Protein AF-A0A1Z5L9G9-F1 (afdb_monomer)

pLDDT: mean 78.82, std 17.93, range [32.31, 98.44]

Mean predicted aligned error: 18.5 Å

Secondary structure (DSSP, 8-state):
-PPP-HHHHHHHHHHHHHHHHHHH--------SS-HHHHHHHHHHHHHHTT-----HHHHHHHHHHHHHHHHHHHHHHHHHHHHHH--GGG-TT------HHHHHHHHHHHHHHHHHHHHHHHHHHHHHHHH---SS--HHHHHHHHHHHHHHHHHHHHHHHHHHHHHHHHHH-S-------------------

Organism: Ornithodoros moubata (NCBI:txid6938)

Structure (mmCIF, N/CA/C/O backbone):
data_AF-A0A1Z5L9G9-F1
#
_entry.id   AF-A0A1Z5L9G9-F1
#
loop_
_atom_site.group_PDB
_atom_site.id
_atom_site.type_symbol
_atom_site.label_atom_id
_atom_site.label_alt_id
_atom_site.label_comp_id
_atom_site.label_asym_id
_atom_site.label_entity_id
_atom_site.label_seq_id
_atom_site.pdbx_PDB_ins_code
_atom_site.Cartn_x
_atom_site.Cartn_y
_atom_site.Cartn_z
_atom_site.occupancy
_atom_site.B_iso_or_equiv
_atom_site.auth_seq_id
_atom_site.auth_comp_id
_atom_site.auth_asym_id
_atom_site.auth_atom_id
_atom_site.pdbx_PDB_model_num
ATOM 1 N N . MET A 1 1 ? -2.431 -48.156 54.921 1.00 48.16 1 MET A N 1
ATOM 2 C CA . MET A 1 1 ? -2.932 -47.472 53.712 1.00 48.16 1 MET A CA 1
ATOM 3 C C . MET A 1 1 ? -3.701 -46.248 54.175 1.00 48.16 1 MET A C 1
ATOM 5 O O . MET A 1 1 ? -4.675 -46.418 54.894 1.00 48.16 1 MET A O 1
ATOM 9 N N . GLY A 1 2 ? -3.176 -45.047 53.920 1.00 55.25 2 GLY A N 1
ATOM 10 C CA . GLY A 1 2 ? -3.763 -43.792 54.402 1.00 55.25 2 GLY A CA 1
ATOM 11 C C . GLY A 1 2 ? -5.057 -43.484 53.657 1.00 55.25 2 GLY A C 1
ATOM 12 O O . GLY A 1 2 ? -5.068 -43.501 52.429 1.00 55.25 2 GLY A O 1
ATOM 13 N N . GLY A 1 3 ? -6.145 -43.277 54.398 1.00 59.47 3 GLY A N 1
ATOM 14 C CA . GLY A 1 3 ? -7.448 -42.945 53.831 1.00 59.47 3 GLY A CA 1
ATOM 15 C C . GLY A 1 3 ? -7.422 -41.562 53.189 1.00 59.47 3 GLY A C 1
ATOM 16 O O . GLY A 1 3 ? -6.955 -40.601 53.797 1.00 59.47 3 GLY A O 1
ATOM 17 N N . VAL A 1 4 ? -7.915 -41.473 51.957 1.00 63.50 4 VAL A N 1
ATOM 18 C CA . VAL A 1 4 ? -8.094 -40.207 51.247 1.00 63.50 4 VAL A CA 1
ATOM 19 C C . VAL A 1 4 ? -9.366 -39.549 51.781 1.00 63.50 4 VAL A C 1
ATOM 21 O O . VAL A 1 4 ? -10.444 -40.144 51.736 1.00 63.50 4 VAL A O 1
ATOM 24 N N . ASN A 1 5 ? -9.245 -38.343 52.338 1.00 76.00 5 ASN A N 1
ATOM 25 C CA . ASN A 1 5 ? -10.393 -37.587 52.825 1.00 76.00 5 ASN A CA 1
ATOM 26 C C . ASN A 1 5 ? -11.084 -36.893 51.644 1.00 76.00 5 ASN A C 1
ATOM 28 O O . ASN A 1 5 ? -10.698 -35.800 51.231 1.00 76.00 5 ASN A O 1
ATOM 32 N N . LEU A 1 6 ? -12.123 -37.543 51.119 1.00 72.56 6 LEU A N 1
ATOM 33 C CA . LEU A 1 6 ? -12.910 -37.079 49.971 1.00 72.56 6 LEU A CA 1
ATOM 34 C C . LEU A 1 6 ? -13.484 -35.666 50.165 1.00 72.56 6 LEU A C 1
ATOM 36 O O . LEU A 1 6 ? -13.650 -34.929 49.195 1.00 72.56 6 LEU A O 1
ATOM 40 N N . VAL A 1 7 ? -13.761 -35.261 51.409 1.00 76.19 7 VAL A N 1
ATOM 41 C CA . VAL A 1 7 ? -14.260 -33.913 51.714 1.00 76.19 7 VAL A CA 1
ATOM 42 C C . VAL A 1 7 ? -13.166 -32.877 51.476 1.00 76.19 7 VAL A C 1
ATOM 44 O O . VAL A 1 7 ? -13.411 -31.874 50.811 1.00 76.19 7 VAL A O 1
ATOM 47 N N . GLU A 1 8 ? -11.950 -33.145 51.942 1.00 76.44 8 GLU A N 1
ATOM 48 C CA . GLU A 1 8 ? -10.808 -32.245 51.770 1.00 76.44 8 GLU A CA 1
ATOM 49 C C . GLU A 1 8 ? -10.382 -32.144 50.297 1.00 76.44 8 GLU A C 1
ATOM 51 O O . GLU A 1 8 ? -10.086 -31.059 49.798 1.00 76.44 8 GLU A O 1
ATOM 56 N N . GLU A 1 9 ? -10.425 -33.259 49.568 1.00 71.00 9 GLU A N 1
ATOM 57 C CA . GLU A 1 9 ? -10.127 -33.293 48.136 1.00 71.00 9 GLU A CA 1
ATOM 58 C C . GLU A 1 9 ? -11.193 -32.550 47.315 1.00 71.00 9 GLU A C 1
ATOM 60 O O . GLU A 1 9 ? -10.853 -31.732 46.459 1.00 71.00 9 GLU A O 1
ATOM 65 N N . SER A 1 10 ? -12.480 -32.727 47.640 1.00 73.44 10 SER A N 1
ATOM 66 C CA . SER A 1 10 ? -13.572 -31.982 46.996 1.00 73.44 10 SER A CA 1
ATOM 67 C C . SER A 1 10 ? -13.484 -30.471 47.249 1.00 73.44 10 SER A C 1
ATOM 69 O O . SER A 1 10 ? -13.695 -29.679 46.330 1.00 73.44 10 SER A O 1
ATOM 71 N N . GLN A 1 11 ? -13.101 -30.058 48.463 1.00 71.00 11 GLN A N 1
ATOM 72 C CA . GLN A 1 11 ? -12.903 -28.650 48.807 1.00 71.00 11 GLN A CA 1
ATOM 73 C C . GLN A 1 11 ? -11.707 -28.050 48.069 1.00 71.00 11 GLN A C 1
ATOM 75 O O . GLN A 1 11 ? -11.807 -26.925 47.585 1.00 71.00 11 GLN A O 1
ATOM 80 N N . ARG A 1 12 ? -10.604 -28.795 47.918 1.00 70.75 12 ARG A N 1
ATOM 81 C CA . ARG A 1 12 ? -9.451 -28.350 47.121 1.00 70.75 12 ARG A CA 1
ATOM 82 C C . ARG A 1 12 ? -9.792 -28.224 45.639 1.00 70.75 12 ARG A C 1
ATOM 84 O O . ARG A 1 12 ? -9.420 -27.227 45.036 1.00 70.75 12 ARG A O 1
ATOM 91 N N . ILE A 1 13 ? -10.546 -29.164 45.066 1.00 70.50 13 ILE A N 1
ATOM 92 C CA . ILE A 1 13 ? -10.995 -29.078 43.666 1.00 70.50 13 ILE A CA 1
ATOM 93 C C . ILE A 1 13 ? -11.890 -27.847 43.457 1.00 70.50 13 ILE A C 1
ATOM 95 O O . ILE A 1 13 ? -11.709 -27.114 42.487 1.00 70.50 13 ILE A O 1
ATOM 99 N N . LEU A 1 14 ? -12.826 -27.582 44.373 1.00 70.38 14 LEU A N 1
ATOM 100 C CA . LEU A 1 14 ? -13.696 -26.404 44.302 1.00 70.38 14 LEU A CA 1
ATOM 101 C C . LEU A 1 14 ? -12.919 -25.094 44.497 1.00 70.38 14 LEU A C 1
ATOM 103 O O . LEU A 1 14 ? -13.165 -24.138 43.765 1.00 70.38 14 LEU A O 1
ATOM 107 N N . ALA A 1 15 ? -11.965 -25.053 45.429 1.00 67.56 15 ALA A N 1
ATOM 108 C CA . ALA A 1 15 ? -11.124 -23.884 45.676 1.00 67.56 15 ALA A CA 1
ATOM 109 C C . ALA A 1 15 ? -10.184 -23.589 44.497 1.00 67.56 15 ALA A C 1
ATOM 111 O O . ALA A 1 15 ? -10.115 -22.449 44.049 1.00 67.56 15 ALA A O 1
ATOM 112 N N . SER A 1 16 ? -9.531 -24.610 43.933 1.00 65.06 16 SER A N 1
ATOM 113 C CA . SER A 1 16 ? -8.675 -24.460 42.751 1.00 65.06 16 SER A CA 1
ATOM 114 C C . SER A 1 16 ? -9.476 -24.083 41.506 1.00 65.06 16 SER A C 1
ATOM 116 O O . SER A 1 16 ? -9.042 -23.222 40.748 1.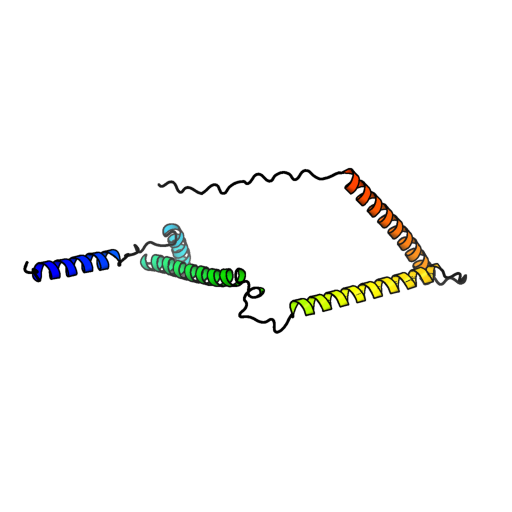00 65.06 16 SER A O 1
ATOM 118 N N . ASN A 1 17 ? -10.673 -24.644 41.307 1.00 60.69 17 ASN A N 1
ATOM 119 C CA . ASN A 1 17 ? -11.550 -24.215 40.216 1.00 60.69 17 ASN A CA 1
ATOM 120 C C . ASN A 1 17 ? -12.054 -22.779 40.420 1.00 60.69 17 ASN A C 1
ATOM 122 O O . ASN A 1 17 ? -12.170 -22.045 39.445 1.00 60.69 17 ASN A O 1
ATOM 126 N N . ALA A 1 18 ? -12.306 -22.341 41.656 1.00 61.16 18 ALA A N 1
ATOM 127 C CA . ALA A 1 18 ? -12.672 -20.957 41.953 1.00 61.16 18 ALA A CA 1
ATOM 128 C C . ALA A 1 18 ? -11.501 -19.976 41.749 1.00 61.16 18 ALA A C 1
ATOM 130 O O . ALA A 1 18 ? -11.719 -18.885 41.231 1.00 61.16 18 ALA A O 1
ATOM 131 N N . GLU A 1 19 ? -10.264 -20.360 42.079 1.00 60.44 19 GLU A N 1
ATOM 132 C CA . GLU A 1 19 ? -9.055 -19.574 41.777 1.00 60.44 19 GLU A CA 1
ATOM 133 C C . GLU A 1 19 ? -8.796 -19.477 40.269 1.00 60.44 19 GLU A C 1
ATOM 135 O O . GLU A 1 19 ? -8.513 -18.395 39.750 1.00 60.44 19 GLU A O 1
ATOM 140 N N . ILE A 1 20 ? -8.938 -20.586 39.539 1.00 57.47 20 ILE A N 1
ATOM 141 C CA . ILE A 1 20 ? -8.736 -20.632 38.085 1.00 57.47 20 ILE A CA 1
ATOM 142 C C . ILE A 1 20 ? -9.837 -19.841 37.366 1.00 57.47 20 ILE A C 1
ATOM 144 O O . ILE A 1 20 ? -9.548 -19.051 36.471 1.00 57.47 20 ILE A O 1
ATOM 148 N N . VAL A 1 21 ? -11.099 -19.972 37.780 1.00 57.00 21 VAL A N 1
ATOM 149 C CA . VAL A 1 21 ? -12.210 -19.200 37.199 1.00 57.00 21 VAL A CA 1
ATOM 150 C C . VAL A 1 21 ? -12.133 -17.722 37.610 1.00 57.00 21 VAL A C 1
ATOM 152 O O . VAL A 1 21 ? -12.375 -16.849 36.780 1.00 57.00 21 VAL A O 1
ATOM 155 N N . GLY A 1 22 ? -11.718 -17.414 38.842 1.00 56.00 22 GLY A N 1
ATOM 156 C CA . GLY A 1 22 ? -11.559 -16.044 39.343 1.00 56.00 22 GLY A CA 1
ATOM 157 C C . GLY A 1 22 ? -10.398 -15.269 38.709 1.00 56.00 22 GLY A C 1
ATOM 158 O O . GLY A 1 22 ? -10.475 -14.050 38.589 1.00 56.00 22 GLY A O 1
ATOM 159 N N . THR A 1 23 ? -9.348 -15.958 38.252 1.00 55.50 23 THR A N 1
ATOM 160 C CA . THR A 1 23 ? -8.200 -15.350 37.549 1.00 55.50 23 THR A CA 1
ATOM 161 C C . THR A 1 23 ? -8.384 -15.292 36.028 1.00 55.50 23 THR A C 1
ATOM 163 O O . THR A 1 23 ? -7.836 -14.395 35.380 1.00 55.50 23 THR A O 1
ATOM 166 N N . GLN A 1 24 ? -9.190 -16.195 35.451 1.00 45.59 24 GLN A N 1
ATOM 167 C CA . GLN A 1 24 ? -9.505 -16.226 34.016 1.00 45.59 24 GLN A CA 1
ATOM 168 C C . GLN A 1 24 ? -10.661 -15.293 33.626 1.00 45.59 24 GLN A C 1
ATOM 170 O O . GLN A 1 24 ? -10.822 -14.978 32.447 1.00 45.59 24 GLN A O 1
ATOM 175 N N . ILE A 1 25 ? -11.421 -14.761 34.585 1.00 51.47 25 ILE A N 1
ATOM 176 C CA . ILE A 1 25 ? -12.137 -13.506 34.364 1.00 51.47 25 ILE A CA 1
ATOM 177 C C . ILE A 1 25 ? -11.097 -12.399 34.545 1.00 51.47 25 ILE A C 1
ATOM 179 O O . ILE A 1 25 ? -11.059 -11.695 35.553 1.00 51.47 25 ILE A O 1
ATOM 183 N N . ARG A 1 26 ? -10.245 -12.205 33.527 1.00 48.41 26 ARG A N 1
ATOM 184 C CA . ARG A 1 26 ? -9.741 -10.859 33.247 1.00 48.41 26 ARG A CA 1
ATOM 185 C C . ARG A 1 26 ? -10.978 -10.025 32.940 1.00 48.41 26 ARG A C 1
ATOM 187 O O . ARG A 1 26 ? -11.364 -9.870 31.786 1.00 48.41 26 ARG A O 1
ATOM 194 N N . SER A 1 27 ? -11.621 -9.536 33.995 1.00 53.66 27 SER A N 1
ATOM 195 C CA . SER A 1 27 ? -12.511 -8.395 33.942 1.00 53.66 27 SER A CA 1
ATOM 196 C C . SER A 1 27 ? -11.610 -7.255 33.500 1.00 53.66 27 SER A C 1
ATOM 198 O O . SER A 1 27 ? -10.951 -6.602 34.310 1.00 53.66 27 SER A O 1
ATOM 200 N N . CYS A 1 28 ? -11.414 -7.137 32.186 1.00 56.25 28 CYS A N 1
ATOM 201 C CA . CYS A 1 28 ? -10.859 -5.942 31.595 1.00 56.25 28 CYS A CA 1
ATOM 202 C C . CYS A 1 28 ? -11.700 -4.821 32.187 1.00 56.25 28 CYS A C 1
ATOM 204 O O . CYS A 1 28 ? -12.916 -4.823 32.004 1.00 56.25 28 CYS A O 1
ATOM 206 N N . LYS A 1 29 ? -11.081 -3.943 32.980 1.00 59.81 29 LYS A N 1
ATOM 207 C CA . LYS A 1 29 ? -11.789 -2.762 33.452 1.00 59.81 29 LYS A CA 1
ATOM 208 C C . LYS A 1 29 ? -12.365 -2.088 32.214 1.00 59.81 29 LYS A C 1
ATOM 210 O O . LYS A 1 29 ? -11.644 -1.942 31.223 1.00 59.81 29 LYS A O 1
ATOM 215 N N . ASP A 1 30 ? -13.652 -1.772 32.265 1.00 70.81 30 ASP A N 1
ATOM 216 C CA . ASP A 1 30 ? -14.343 -1.085 31.183 1.00 70.81 30 ASP A CA 1
ATOM 217 C C . ASP A 1 30 ? -13.853 0.365 31.164 1.00 70.81 30 ASP A C 1
ATOM 219 O O . ASP A 1 30 ? -14.431 1.271 31.762 1.00 70.81 30 ASP A O 1
ATOM 223 N N . GLU A 1 31 ? -12.651 0.542 30.625 1.00 83.75 31 GLU A N 1
ATOM 224 C CA . GLU A 1 31 ? -11.982 1.824 30.526 1.00 83.75 31 GLU A CA 1
ATOM 225 C C . GLU A 1 31 ? -12.151 2.352 29.111 1.00 83.75 31 GLU A C 1
ATOM 227 O O . GLU A 1 31 ? -11.883 1.671 28.116 1.00 83.75 31 GLU A O 1
ATOM 232 N N . ASN A 1 32 ? -12.570 3.610 29.026 1.00 88.38 32 ASN A N 1
ATOM 233 C CA . ASN A 1 32 ? -12.715 4.292 27.756 1.00 88.38 32 ASN A CA 1
ATOM 234 C C . ASN A 1 32 ? -11.363 4.336 27.028 1.00 88.38 32 ASN A C 1
ATOM 236 O O . ASN A 1 32 ? -10.399 4.926 27.508 1.00 88.38 32 ASN A O 1
ATOM 240 N N . PHE A 1 33 ? -11.327 3.772 25.822 1.00 92.06 33 PHE A N 1
ATOM 241 C CA . PHE A 1 33 ? -10.163 3.802 24.938 1.00 92.06 33 PHE A CA 1
ATOM 242 C C . PHE A 1 33 ? -9.761 5.224 24.492 1.00 92.06 33 PHE A C 1
ATOM 244 O O . PHE A 1 33 ? -8.581 5.562 24.421 1.00 92.06 33 PHE A O 1
ATOM 251 N N . LEU A 1 34 ? -10.742 6.063 24.161 1.00 94.00 34 LEU A N 1
ATOM 252 C CA . LEU A 1 34 ? -10.568 7.460 23.776 1.00 94.00 34 LEU A CA 1
ATOM 253 C C . LEU A 1 34 ? -10.566 8.391 24.993 1.00 94.00 34 LEU A C 1
ATOM 255 O O . LEU A 1 34 ? -11.211 8.132 26.006 1.00 94.00 34 LEU A O 1
ATOM 259 N N . PHE A 1 35 ? -9.933 9.556 24.841 1.00 94.00 35 PHE A N 1
ATOM 260 C CA . PHE A 1 35 ? -9.985 10.624 25.838 1.00 94.00 35 PHE A CA 1
ATOM 261 C C . PHE A 1 35 ? -11.421 11.150 26.019 1.00 94.00 35 PHE A C 1
ATOM 263 O O . PHE A 1 35 ? -11.919 11.921 25.193 1.00 94.00 35 PHE A O 1
ATOM 270 N N . THR A 1 36 ? -12.064 10.775 27.128 1.00 91.69 36 THR A N 1
ATOM 271 C CA . THR A 1 36 ? -13.483 11.058 27.406 1.00 91.69 36 THR A CA 1
ATOM 272 C C . THR A 1 36 ? -13.814 12.550 27.370 1.00 91.69 36 THR A C 1
ATOM 274 O O . THR A 1 36 ? -14.739 12.955 26.677 1.00 91.69 36 THR A O 1
ATOM 277 N N . ASN A 1 37 ? -13.032 13.397 28.047 1.00 92.69 37 ASN A N 1
ATOM 278 C CA . ASN A 1 37 ? -13.307 14.837 28.161 1.00 92.69 37 ASN A CA 1
ATOM 279 C C . ASN A 1 37 ? -13.369 15.588 26.812 1.00 92.69 37 ASN A C 1
ATOM 281 O O . ASN A 1 37 ? -14.368 16.261 26.543 1.00 92.69 37 ASN A O 1
ATOM 285 N N . PRO A 1 38 ? -12.340 15.530 25.941 1.00 94.94 38 PRO A N 1
ATOM 286 C CA . PRO A 1 38 ? -12.402 16.203 24.645 1.00 94.94 38 PRO A CA 1
ATOM 287 C C . PRO A 1 38 ? -13.441 15.574 23.709 1.00 94.94 38 PRO A C 1
ATOM 289 O O . PRO A 1 38 ? -14.069 16.304 22.941 1.00 94.94 38 PRO A O 1
ATOM 292 N N . LEU A 1 39 ? -13.650 14.255 23.788 1.00 94.31 39 LEU A N 1
ATOM 293 C CA . LEU A 1 39 ? -14.678 13.562 23.015 1.00 94.31 39 LEU A CA 1
ATOM 294 C C . LEU A 1 39 ? -16.074 14.059 23.407 1.00 94.31 39 LEU A C 1
ATOM 296 O O . LEU A 1 39 ? -16.813 14.523 22.543 1.00 94.31 39 LEU A O 1
ATOM 300 N N . GLN A 1 40 ? -16.389 14.064 24.703 1.00 94.50 40 GLN A N 1
ATOM 301 C CA . GLN A 1 40 ? -17.649 14.560 25.249 1.00 94.50 40 GLN A CA 1
ATOM 302 C C . GLN A 1 40 ? -17.925 15.995 24.802 1.00 94.50 40 GLN A C 1
ATOM 304 O O . GLN A 1 40 ? -18.956 16.248 24.190 1.00 94.50 40 GLN A O 1
ATOM 309 N N . ARG A 1 41 ? -16.980 16.924 25.017 1.00 94.38 41 ARG A N 1
ATOM 310 C CA . ARG A 1 41 ? -17.133 18.336 24.610 1.00 94.38 41 ARG A CA 1
ATOM 311 C C . ARG A 1 41 ? -17.476 18.472 23.128 1.00 94.38 41 ARG A C 1
ATOM 313 O O . ARG A 1 41 ? -18.298 19.306 22.750 1.00 94.38 41 ARG A O 1
ATOM 320 N N . ARG A 1 42 ? -16.846 17.654 22.284 1.00 94.81 42 ARG A N 1
ATOM 321 C CA . ARG A 1 42 ? -17.055 17.683 20.838 1.00 94.81 42 ARG A CA 1
ATOM 322 C C . ARG A 1 42 ? -18.409 17.098 20.446 1.00 94.81 42 ARG A C 1
ATOM 324 O O . ARG A 1 42 ? -19.079 17.694 19.609 1.00 94.81 42 ARG A O 1
ATOM 331 N N . ILE A 1 43 ? -18.834 15.998 21.069 1.00 94.81 43 ILE A N 1
ATOM 332 C CA . ILE A 1 43 ? -20.162 15.412 20.839 1.00 94.81 43 ILE A CA 1
ATOM 333 C C . ILE A 1 43 ? -21.248 16.380 21.326 1.00 94.81 43 ILE A C 1
ATOM 335 O O . ILE A 1 43 ? -22.152 16.677 20.555 1.00 94.81 43 ILE A O 1
ATOM 339 N N . THR A 1 44 ? -21.127 16.960 22.525 1.00 94.50 44 THR A N 1
ATOM 340 C CA . THR A 1 44 ? -22.079 17.955 23.056 1.00 94.50 44 THR A CA 1
ATOM 341 C C . THR A 1 44 ? -22.183 19.184 22.158 1.00 94.50 44 THR A C 1
ATOM 343 O O . THR A 1 44 ? -23.283 19.624 21.842 1.00 94.50 44 THR A O 1
ATOM 346 N N . SER A 1 45 ? -21.056 19.708 21.665 1.00 94.50 45 SER A N 1
ATOM 347 C CA . SER A 1 45 ? -21.060 20.839 20.726 1.00 94.50 45 SER A CA 1
ATOM 348 C C . SER A 1 45 ? -21.794 20.529 19.417 1.00 94.50 45 SER A C 1
ATOM 350 O O . SER A 1 45 ? -22.402 21.422 18.829 1.00 94.50 45 SER A O 1
ATOM 352 N N . ILE A 1 46 ? -21.737 19.282 18.944 1.00 95.19 46 ILE A N 1
ATOM 353 C CA . ILE A 1 46 ? -22.465 18.847 17.749 1.00 95.19 46 ILE A CA 1
ATOM 354 C C . ILE A 1 46 ? -23.945 18.641 18.084 1.00 95.19 46 ILE A C 1
ATOM 356 O O . ILE A 1 46 ? -24.792 19.165 17.371 1.00 95.19 46 ILE A O 1
ATOM 360 N N . ALA A 1 47 ? -24.252 17.938 19.172 1.00 94.62 47 ALA A N 1
ATOM 361 C CA . ALA A 1 47 ? -25.604 17.631 19.634 1.00 94.62 47 ALA A CA 1
ATOM 362 C C . ALA A 1 47 ? -26.443 18.897 19.881 1.00 94.62 47 ALA A C 1
ATOM 364 O O . ALA A 1 47 ? -27.580 18.975 19.418 1.00 94.62 47 ALA A O 1
ATOM 365 N N . ALA A 1 48 ? -25.840 19.935 20.469 1.00 94.94 48 ALA A N 1
ATOM 366 C CA . ALA A 1 48 ? -26.485 21.227 20.687 1.00 94.94 48 ALA A CA 1
ATOM 367 C C . ALA A 1 48 ? -26.964 21.887 19.380 1.00 94.94 48 ALA A C 1
ATOM 369 O O . ALA A 1 48 ? -28.013 22.525 19.359 1.00 94.94 48 ALA A O 1
A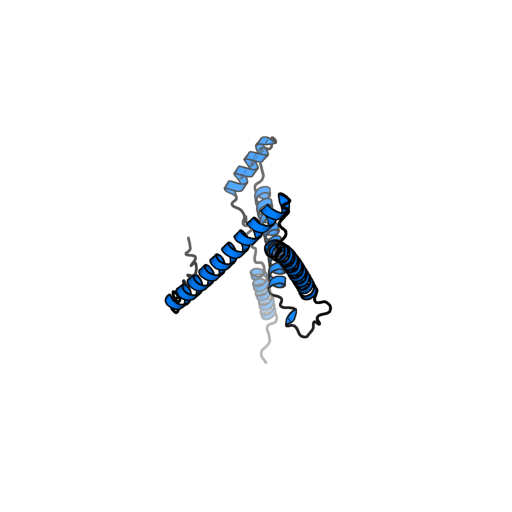TOM 370 N N . LYS A 1 49 ? -26.253 21.692 18.256 1.00 95.88 49 LYS A N 1
ATOM 371 C CA . LYS A 1 49 ? -26.683 22.207 16.937 1.00 95.88 49 LYS A CA 1
ATOM 372 C C . LYS A 1 49 ? -27.954 21.535 16.420 1.00 95.88 49 LYS A C 1
ATOM 374 O O . LYS A 1 49 ? -28.620 22.097 15.559 1.00 95.88 49 LYS A O 1
ATOM 379 N N . TYR A 1 50 ? -28.268 20.348 16.930 1.00 95.25 50 TYR A N 1
ATOM 380 C CA . TYR A 1 50 ? -29.455 19.572 16.584 1.00 95.25 50 TYR A CA 1
ATOM 381 C C . TYR A 1 50 ? -30.523 19.607 17.690 1.00 95.25 50 TYR A C 1
ATOM 383 O O . TYR A 1 50 ? -31.474 18.835 17.631 1.00 95.25 50 TYR A O 1
ATOM 391 N N . GLY A 1 51 ? -30.382 20.488 18.690 1.00 94.06 51 GLY A N 1
ATOM 392 C CA . GLY A 1 51 ? -31.345 20.626 19.787 1.00 94.06 51 GLY A CA 1
ATOM 393 C C . GLY A 1 51 ? -31.293 19.502 20.827 1.00 94.06 51 GLY A C 1
ATOM 394 O O . GLY A 1 51 ? -32.271 19.291 21.534 1.00 94.06 51 GLY A O 1
ATOM 395 N N . ILE A 1 52 ? -30.181 18.764 20.915 1.00 93.69 52 ILE A N 1
ATOM 396 C CA . ILE A 1 52 ? -29.968 17.728 21.935 1.00 93.69 52 ILE A CA 1
ATOM 397 C C . ILE A 1 52 ? -29.097 18.321 23.047 1.00 93.69 52 ILE A C 1
ATOM 399 O O . ILE A 1 52 ? -27.924 18.629 22.822 1.00 93.69 52 ILE A O 1
ATOM 403 N N . GLU A 1 53 ? -29.675 18.485 24.237 1.00 85.38 53 GLU A N 1
ATOM 404 C CA . GLU A 1 53 ? -29.039 19.183 25.365 1.00 85.38 53 GLU A CA 1
ATOM 405 C C . GLU A 1 53 ? -28.147 18.267 26.218 1.00 85.38 53 GLU A C 1
ATOM 407 O O . GLU A 1 53 ? -27.057 18.673 26.623 1.00 85.38 53 GLU A O 1
ATOM 412 N N . GLU A 1 54 ? -28.549 17.010 26.428 1.00 89.06 54 GLU A N 1
ATOM 413 C CA . GLU A 1 54 ? -27.824 16.054 27.271 1.00 89.06 54 GLU A CA 1
ATOM 414 C C . GLU A 1 54 ? -27.470 14.771 26.514 1.00 89.06 54 GLU A C 1
ATOM 416 O O . GLU A 1 54 ? -28.279 14.200 25.783 1.00 89.06 54 GLU A O 1
ATOM 421 N N . ILE A 1 55 ? -26.233 14.305 26.704 1.00 91.56 55 ILE A N 1
ATOM 422 C CA . ILE A 1 55 ? -25.736 13.043 26.150 1.00 91.56 55 ILE A CA 1
ATOM 423 C C . ILE A 1 55 ? -25.351 12.141 27.324 1.00 91.56 55 ILE A C 1
ATOM 425 O O . ILE A 1 55 ? -24.535 12.561 28.152 1.00 91.56 55 ILE A O 1
ATOM 429 N N . PRO A 1 56 ? -25.879 10.908 27.398 1.00 92.50 56 PRO A N 1
ATOM 430 C CA . PRO A 1 56 ? -25.533 9.981 28.466 1.00 92.50 56 PRO A CA 1
ATOM 431 C C . PRO A 1 56 ? -24.060 9.561 28.374 1.00 92.50 56 PRO A C 1
ATOM 433 O O . PRO A 1 56 ? -23.526 9.351 27.281 1.00 92.50 56 PRO A O 1
ATOM 436 N N . GLN A 1 57 ? -23.406 9.399 29.527 1.00 90.12 57 GLN A N 1
ATOM 437 C CA . GLN A 1 57 ? -22.000 8.973 29.591 1.00 90.12 57 GLN A CA 1
ATOM 438 C C . GLN A 1 57 ? -21.779 7.599 28.950 1.00 90.12 57 GLN A C 1
ATOM 440 O O . GLN A 1 57 ? -20.784 7.402 28.252 1.00 90.12 57 GLN A O 1
ATOM 445 N N . ASP A 1 58 ? -22.751 6.698 29.075 1.00 91.25 58 ASP A N 1
ATOM 446 C CA . ASP A 1 58 ? -22.700 5.363 28.475 1.00 91.25 58 ASP A CA 1
ATOM 447 C C . ASP A 1 58 ? -22.620 5.417 26.945 1.00 91.25 58 ASP A C 1
ATOM 449 O O . ASP A 1 58 ? -21.945 4.597 26.328 1.00 91.25 58 ASP A O 1
ATOM 453 N N . ALA A 1 59 ? -23.236 6.418 26.302 1.00 92.44 59 ALA A N 1
ATOM 454 C CA . ALA A 1 59 ? -23.106 6.594 24.856 1.00 92.44 59 ALA A CA 1
ATOM 455 C C . ALA A 1 59 ? -21.682 7.014 24.464 1.00 92.44 59 ALA A C 1
ATOM 457 O O . ALA A 1 59 ? -21.167 6.583 23.433 1.00 92.44 59 ALA A O 1
ATOM 458 N N . ILE A 1 60 ? -21.020 7.827 25.290 1.00 92.56 60 ILE A N 1
ATOM 459 C CA . ILE A 1 60 ? -19.635 8.259 25.064 1.00 92.56 60 ILE A CA 1
ATOM 460 C C . ILE A 1 60 ? -18.684 7.071 25.244 1.00 92.56 60 ILE A C 1
ATOM 462 O O . ILE A 1 60 ? -17.798 6.872 24.408 1.00 92.56 60 ILE A O 1
ATOM 466 N N . ALA A 1 61 ? -18.903 6.256 26.280 1.00 92.88 61 ALA A N 1
ATOM 467 C CA . ALA A 1 61 ? -18.184 5.003 26.490 1.00 92.88 61 ALA A CA 1
ATOM 468 C C . ALA A 1 61 ? -18.386 4.044 25.305 1.00 92.88 61 ALA A C 1
ATOM 470 O O . ALA A 1 61 ? -17.417 3.597 24.693 1.00 92.88 61 ALA A O 1
ATOM 471 N N . LEU A 1 62 ? -19.630 3.828 24.863 1.00 93.94 62 LEU A N 1
ATOM 472 C CA . LEU A 1 62 ? -19.940 2.969 23.718 1.00 93.94 62 LEU A CA 1
ATOM 473 C C . LEU A 1 62 ? -19.227 3.426 22.436 1.00 93.94 62 LEU A C 1
ATOM 475 O O . LEU A 1 62 ? -18.657 2.605 21.719 1.00 93.94 62 LEU A O 1
ATOM 479 N N . ILE A 1 63 ? -19.215 4.731 22.148 1.00 94.69 63 ILE A N 1
ATOM 480 C CA . ILE A 1 63 ? -18.490 5.293 20.995 1.00 94.69 63 ILE A CA 1
ATOM 481 C C . ILE A 1 63 ? -16.985 5.025 21.117 1.00 94.69 63 ILE A C 1
ATOM 483 O O . ILE A 1 63 ? -16.328 4.686 20.126 1.00 94.69 63 ILE A O 1
ATOM 487 N N . SER A 1 64 ? -16.440 5.154 22.325 1.00 94.94 64 SER A N 1
ATOM 488 C CA . SER A 1 64 ? -15.044 4.859 22.636 1.00 94.94 64 SER A CA 1
ATOM 489 C C . SER A 1 64 ? -14.691 3.401 22.318 1.00 94.94 64 SER A C 1
ATOM 491 O O . SER A 1 64 ? -13.768 3.143 21.537 1.00 94.94 64 SER A O 1
ATOM 493 N N . HIS A 1 65 ? -15.489 2.449 22.809 1.00 94.12 65 HIS A N 1
ATOM 494 C CA . HIS A 1 65 ? -15.293 1.018 22.559 1.00 94.12 65 HIS A CA 1
ATOM 495 C C . HIS A 1 65 ? -15.540 0.626 21.101 1.00 94.12 65 HIS A C 1
ATOM 497 O O . HIS A 1 65 ? -14.762 -0.129 20.521 1.00 94.12 65 HIS A O 1
ATOM 503 N N . ALA A 1 66 ? -16.565 1.185 20.455 1.00 95.50 66 ALA A N 1
ATOM 504 C CA . ALA A 1 66 ? -16.816 0.953 19.035 1.00 95.50 66 ALA A CA 1
ATOM 505 C C . ALA A 1 66 ? -15.636 1.433 18.172 1.00 95.50 66 ALA A C 1
ATOM 507 O O . ALA A 1 66 ? -15.255 0.778 17.197 1.00 95.50 66 ALA A O 1
ATOM 508 N N . THR A 1 67 ? -15.012 2.552 18.555 1.00 96.38 67 THR A N 1
ATOM 509 C CA . THR A 1 67 ? -13.801 3.053 17.894 1.00 96.38 67 THR A CA 1
ATOM 510 C C . THR A 1 67 ? -12.623 2.105 18.112 1.00 96.38 67 THR A C 1
ATOM 512 O O . THR A 1 67 ? -11.912 1.790 17.157 1.00 96.38 67 THR A O 1
ATOM 515 N N . GLN A 1 68 ? -12.439 1.599 19.333 1.00 95.19 68 GLN A N 1
ATOM 516 C CA . GLN A 1 68 ? -11.415 0.601 19.642 1.00 95.19 68 GLN A CA 1
ATOM 517 C C . GLN A 1 68 ? -11.585 -0.678 18.808 1.00 95.19 68 GLN A C 1
ATOM 519 O O . GLN A 1 68 ? -10.622 -1.133 18.190 1.00 95.19 68 GLN A O 1
ATOM 524 N N . GLU A 1 69 ? -12.796 -1.236 18.723 1.00 95.81 69 GLU A N 1
ATOM 525 C CA . GLU A 1 69 ? -13.053 -2.456 17.944 1.00 95.81 69 GLU A CA 1
ATOM 526 C C . GLU A 1 69 ? -12.845 -2.218 16.439 1.00 95.81 69 GLU A C 1
ATOM 528 O O . GLU A 1 69 ? -12.288 -3.060 15.723 1.00 95.81 69 GLU A O 1
ATOM 533 N N . ARG A 1 70 ? -13.195 -1.021 15.947 1.00 97.31 70 ARG A N 1
ATOM 534 C CA . ARG A 1 70 ? -12.894 -0.617 14.569 1.00 97.31 70 ARG A CA 1
ATOM 535 C C . ARG A 1 70 ? -11.388 -0.562 14.312 1.00 97.31 70 ARG A C 1
ATOM 537 O O . ARG A 1 70 ? -10.941 -1.041 13.270 1.00 97.31 70 ARG A O 1
ATOM 544 N N . LEU A 1 71 ? -10.606 -0.008 15.237 1.00 97.88 71 LEU A N 1
ATOM 545 C CA . LEU A 1 71 ? -9.145 0.041 15.129 1.00 97.88 71 LEU A CA 1
ATOM 546 C C . LEU A 1 71 ? -8.525 -1.353 15.200 1.00 97.88 71 LEU A C 1
ATOM 548 O O . LEU A 1 71 ? -7.670 -1.672 14.380 1.00 97.88 71 LEU A O 1
ATOM 552 N N . LYS A 1 72 ? -9.000 -2.214 16.099 1.00 97.12 72 LYS A N 1
ATOM 553 C CA . LYS A 1 72 ? -8.586 -3.620 16.174 1.00 97.12 72 LYS A CA 1
ATOM 554 C C . LYS A 1 72 ? -8.828 -4.346 14.852 1.00 97.12 72 LYS A C 1
ATOM 556 O O . LYS A 1 72 ? -7.921 -5.002 14.350 1.00 97.12 72 LYS A O 1
ATOM 561 N N . THR A 1 73 ? -9.992 -4.146 14.232 1.00 97.94 73 THR A N 1
ATOM 562 C CA . THR A 1 73 ? -10.294 -4.695 12.899 1.00 97.94 73 THR A CA 1
ATOM 563 C C . THR A 1 73 ? -9.305 -4.193 11.839 1.00 97.94 73 THR A C 1
ATOM 565 O O . THR A 1 73 ? -8.859 -4.956 10.982 1.00 97.94 73 THR A O 1
ATOM 568 N N . LEU A 1 74 ? -8.940 -2.907 11.872 1.00 98.44 74 LEU A N 1
ATOM 569 C CA . LEU A 1 74 ? -7.948 -2.346 10.948 1.00 98.44 74 LEU A CA 1
ATOM 570 C C . LEU A 1 74 ? -6.554 -2.941 11.177 1.00 98.44 74 LEU A C 1
ATOM 572 O O . LEU A 1 74 ? -5.886 -3.296 10.210 1.00 98.44 74 LEU A O 1
ATOM 576 N N . VAL A 1 75 ? -6.137 -3.102 12.434 1.00 98.19 75 VAL A N 1
ATOM 577 C CA . VAL A 1 75 ? -4.860 -3.736 12.796 1.00 98.19 75 VAL A CA 1
ATOM 578 C C . VAL A 1 75 ? -4.825 -5.196 12.346 1.00 98.19 75 VAL A C 1
ATOM 580 O O . VAL A 1 75 ? -3.829 -5.622 11.773 1.00 98.19 75 VAL A O 1
ATOM 583 N N . GLN A 1 76 ? -5.915 -5.947 12.513 1.00 97.31 76 GLN A N 1
ATOM 584 C CA . GLN A 1 76 ? -6.019 -7.321 12.009 1.00 97.31 76 GLN A CA 1
ATOM 585 C C . GLN A 1 76 ? -5.845 -7.380 10.485 1.00 97.31 76 GLN A C 1
ATOM 587 O O . GLN A 1 76 ? -5.058 -8.178 9.985 1.00 97.31 76 GLN A O 1
ATOM 592 N N . LYS A 1 77 ? -6.512 -6.488 9.739 1.00 97.94 77 LYS A N 1
ATOM 593 C CA . LYS A 1 77 ? -6.345 -6.390 8.278 1.00 97.94 77 LYS A CA 1
ATOM 594 C C . LYS A 1 77 ? -4.916 -6.017 7.880 1.00 97.94 77 LYS A C 1
ATOM 596 O O . LYS A 1 77 ? -4.398 -6.551 6.905 1.00 97.94 77 LYS A O 1
ATOM 601 N N . LEU A 1 78 ? -4.274 -5.121 8.630 1.00 97.69 78 LEU A N 1
ATOM 602 C CA . LEU A 1 78 ? -2.864 -4.786 8.427 1.00 97.69 78 LEU A CA 1
ATOM 603 C C . LEU A 1 78 ? -1.948 -5.982 8.703 1.00 97.69 78 LEU A C 1
ATOM 605 O O . LEU A 1 78 ? -0.973 -6.149 7.978 1.00 97.69 78 LEU A O 1
ATOM 609 N N . GLY A 1 79 ? -2.280 -6.822 9.686 1.00 97.12 79 GLY A N 1
ATOM 610 C CA . GLY A 1 79 ? -1.598 -8.090 9.946 1.00 97.12 79 GLY A CA 1
ATOM 611 C C . GLY A 1 79 ? -1.607 -9.001 8.720 1.00 97.12 79 GLY A C 1
ATOM 612 O O . GLY A 1 79 ? -0.543 -9.382 8.247 1.00 97.12 79 GLY A O 1
ATOM 613 N N . VAL A 1 80 ? -2.781 -9.224 8.121 1.00 96.44 80 VAL A N 1
ATOM 614 C CA . VAL A 1 80 ? -2.916 -10.025 6.886 1.00 96.44 80 VAL A CA 1
ATOM 615 C C . VAL A 1 80 ? -2.079 -9.444 5.740 1.00 96.44 80 VAL A C 1
ATOM 617 O O . VAL A 1 80 ? -1.371 -10.164 5.041 1.00 96.44 80 VAL A O 1
ATOM 620 N N . VAL A 1 81 ? -2.103 -8.120 5.550 1.00 96.06 81 VAL A N 1
ATOM 621 C CA . VAL A 1 81 ? -1.279 -7.468 4.516 1.00 96.06 81 VAL A CA 1
ATOM 622 C C . VAL A 1 81 ? 0.214 -7.630 4.808 1.00 96.06 81 VAL A C 1
ATOM 624 O O . VAL A 1 81 ? 0.999 -7.834 3.884 1.00 96.06 81 VAL A O 1
ATOM 627 N N . ALA A 1 82 ? 0.629 -7.528 6.071 1.00 95.88 82 ALA A N 1
ATOM 628 C CA . ALA A 1 82 ? 2.019 -7.719 6.465 1.00 95.88 82 ALA A CA 1
ATOM 629 C C . ALA A 1 82 ? 2.483 -9.159 6.202 1.00 95.88 82 ALA A C 1
ATOM 631 O O . ALA A 1 82 ? 3.566 -9.341 5.648 1.00 95.88 82 ALA A O 1
ATOM 632 N N . GLU A 1 83 ? 1.652 -10.154 6.513 1.00 91.31 83 GLU A N 1
ATOM 633 C CA . GLU A 1 83 ? 1.907 -11.566 6.212 1.00 91.31 83 GLU A CA 1
ATOM 634 C C . GLU A 1 83 ? 2.091 -11.789 4.707 1.00 91.31 83 GLU A C 1
ATOM 636 O O . GLU A 1 83 ? 3.137 -12.293 4.298 1.00 91.31 83 GLU A O 1
ATOM 641 N N . HIS A 1 84 ? 1.180 -11.284 3.867 1.00 90.19 84 HIS A N 1
ATOM 642 C CA . HIS A 1 84 ? 1.314 -11.372 2.405 1.00 90.19 84 HIS A CA 1
ATOM 643 C C . HIS A 1 84 ? 2.600 -10.718 1.864 1.00 90.19 84 HIS A C 1
ATOM 645 O O . HIS A 1 84 ? 3.099 -11.107 0.811 1.00 90.19 84 HIS A O 1
ATOM 651 N N . ARG A 1 85 ? 3.146 -9.694 2.541 1.00 89.12 85 ARG A N 1
ATOM 652 C CA . ARG A 1 85 ? 4.409 -9.045 2.131 1.00 89.12 85 ARG A CA 1
ATOM 653 C C . ARG A 1 85 ? 5.650 -9.820 2.561 1.00 89.12 85 ARG A C 1
ATOM 655 O O . ARG A 1 85 ? 6.699 -9.644 1.942 1.00 89.12 85 ARG A O 1
ATOM 662 N N . LEU A 1 86 ? 5.553 -10.596 3.636 1.00 87.88 86 LEU A N 1
ATOM 663 C CA . LEU A 1 86 ? 6.637 -11.441 4.134 1.00 87.88 86 LEU A CA 1
ATOM 664 C C . LEU A 1 86 ? 6.668 -12.799 3.430 1.00 87.88 86 LEU A C 1
ATOM 666 O O . LEU A 1 86 ? 7.725 -13.426 3.364 1.00 87.88 86 LEU A O 1
ATOM 670 N N . GLU A 1 87 ? 5.534 -13.245 2.895 1.00 80.44 87 GLU A N 1
ATOM 671 C CA . GLU A 1 87 ? 5.418 -14.528 2.222 1.00 80.44 87 GLU A CA 1
ATOM 672 C C . GLU A 1 87 ? 6.251 -14.569 0.929 1.00 80.44 87 GLU A C 1
ATOM 674 O O . GLU A 1 87 ? 5.981 -13.882 -0.059 1.00 80.44 87 GLU A O 1
ATOM 679 N N . ASN A 1 88 ? 7.295 -15.401 0.929 1.00 79.94 88 ASN A N 1
ATOM 680 C CA . ASN A 1 88 ? 8.141 -15.628 -0.238 1.00 79.94 88 ASN A CA 1
ATOM 681 C C . ASN A 1 88 ? 7.737 -16.921 -0.957 1.00 79.94 88 ASN A C 1
ATOM 683 O O . ASN A 1 88 ? 8.399 -17.955 -0.850 1.00 79.94 88 ASN A O 1
ATOM 687 N N . ILE A 1 89 ? 6.655 -16.833 -1.730 1.00 78.31 89 ILE A N 1
ATOM 688 C CA . ILE A 1 89 ? 6.070 -17.961 -2.476 1.00 78.31 89 ILE A CA 1
ATOM 689 C C . ILE A 1 89 ? 7.090 -18.592 -3.443 1.00 78.31 89 ILE A C 1
ATOM 691 O O . ILE A 1 89 ? 7.068 -19.7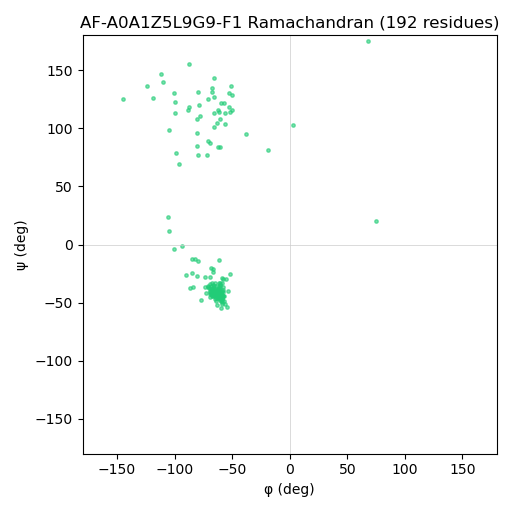91 -3.691 1.00 78.31 89 ILE A O 1
ATOM 695 N N . LYS A 1 90 ? 8.049 -17.808 -3.954 1.00 76.25 90 LYS A N 1
ATOM 696 C CA . LYS A 1 90 ? 9.044 -18.274 -4.937 1.00 76.25 90 LYS A CA 1
ATOM 697 C C . LYS A 1 90 ? 10.056 -19.276 -4.386 1.00 76.25 90 LYS A C 1
ATOM 699 O O . LYS A 1 90 ? 10.726 -19.936 -5.171 1.00 76.25 90 LYS A O 1
ATOM 704 N N . THR A 1 91 ? 10.225 -19.333 -3.068 1.00 78.88 91 THR A N 1
ATOM 705 C CA . THR A 1 91 ? 11.172 -20.248 -2.411 1.00 78.88 91 THR A CA 1
ATOM 706 C C . THR A 1 91 ? 10.499 -21.486 -1.830 1.00 78.88 91 THR A C 1
ATOM 708 O O . THR A 1 91 ? 11.186 -22.359 -1.307 1.00 78.88 91 THR A O 1
ATOM 711 N N . ASP A 1 92 ? 9.171 -21.567 -1.895 1.00 81.81 92 ASP A N 1
ATOM 712 C CA . ASP A 1 92 ? 8.417 -22.682 -1.339 1.00 81.81 92 ASP A CA 1
ATOM 713 C C . ASP A 1 92 ? 8.305 -23.817 -2.366 1.00 81.81 92 ASP A C 1
ATOM 715 O O . ASP A 1 92 ? 7.719 -23.664 -3.435 1.00 81.81 92 ASP A O 1
ATOM 719 N N . SER A 1 93 ? 8.863 -24.978 -2.011 1.00 83.81 93 SER A N 1
ATOM 720 C CA . SER A 1 93 ? 8.899 -26.187 -2.845 1.00 83.81 93 SER A CA 1
ATOM 721 C C . SER A 1 93 ? 7.518 -26.750 -3.202 1.00 83.81 93 SER A C 1
ATOM 723 O O . SER A 1 93 ? 7.439 -27.635 -4.052 1.00 83.81 93 SER A O 1
ATOM 725 N N . ARG A 1 94 ? 6.441 -26.308 -2.542 1.00 88.56 94 ARG A N 1
ATOM 726 C CA . ARG A 1 94 ? 5.068 -26.758 -2.820 1.00 88.56 94 ARG A CA 1
ATOM 727 C C . ARG A 1 94 ? 4.427 -26.035 -4.002 1.00 88.56 94 ARG A C 1
ATOM 729 O O . ARG A 1 94 ? 3.370 -26.464 -4.455 1.00 88.56 94 ARG A O 1
ATOM 736 N N . TYR A 1 95 ? 5.032 -24.947 -4.474 1.00 82.81 95 TYR A N 1
ATOM 737 C CA . TYR A 1 95 ? 4.498 -24.130 -5.555 1.00 82.81 95 TYR A CA 1
ATOM 738 C C . TYR A 1 95 ? 5.347 -24.274 -6.817 1.00 82.81 95 TYR A C 1
ATOM 740 O O . TYR A 1 95 ? 6.575 -24.278 -6.764 1.00 82.81 95 TYR A O 1
ATOM 748 N N . GLU A 1 96 ? 4.680 -24.330 -7.968 1.00 85.75 96 GLU A N 1
ATOM 749 C CA . GLU A 1 96 ? 5.314 -24.249 -9.282 1.00 85.75 96 GLU A CA 1
ATOM 750 C C . GLU A 1 96 ? 4.932 -22.943 -9.988 1.00 85.75 96 GLU A C 1
ATOM 752 O O . GLU A 1 96 ? 3.833 -22.409 -9.820 1.00 85.75 96 GLU A O 1
ATOM 757 N N . VAL A 1 97 ? 5.855 -22.400 -10.781 1.00 83.12 97 VAL A N 1
ATOM 758 C CA . VAL A 1 97 ? 5.593 -21.191 -11.566 1.00 83.12 97 VAL A CA 1
ATOM 759 C C . VAL A 1 97 ? 4.820 -21.582 -12.820 1.00 83.12 97 VAL A C 1
ATOM 761 O O . VAL A 1 97 ? 5.387 -22.147 -13.748 1.00 83.12 97 VAL A O 1
ATOM 764 N N . THR A 1 98 ? 3.535 -21.242 -12.866 1.00 85.88 98 THR A N 1
ATOM 765 C CA . THR A 1 98 ? 2.672 -21.524 -14.024 1.00 85.88 98 THR A CA 1
ATOM 766 C C . THR A 1 98 ? 2.785 -20.462 -15.119 1.00 85.88 98 THR A C 1
ATOM 768 O O . THR A 1 98 ? 2.739 -20.787 -16.303 1.00 85.88 98 THR A O 1
ATOM 771 N N . GLN A 1 99 ? 2.940 -19.185 -14.748 1.00 86.25 99 GLN A N 1
ATOM 772 C CA . GLN A 1 99 ? 3.033 -18.058 -15.682 1.00 86.25 99 GLN A CA 1
ATOM 773 C C . GLN A 1 99 ? 3.993 -16.975 -15.170 1.00 86.25 99 GLN A C 1
ATOM 775 O O . GLN A 1 99 ? 3.803 -16.425 -14.085 1.00 86.25 99 GLN A O 1
ATOM 780 N N . ASP A 1 100 ? 4.994 -16.608 -15.976 1.00 88.00 100 ASP A N 1
ATOM 781 C CA . ASP A 1 100 ? 5.898 -15.487 -15.679 1.00 88.00 100 ASP A CA 1
ATOM 782 C C . ASP A 1 100 ? 5.448 -14.190 -16.368 1.00 88.00 100 ASP A C 1
ATOM 784 O O . ASP A 1 100 ? 6.086 -13.680 -17.289 1.00 88.00 100 ASP A O 1
ATOM 788 N N . VAL A 1 101 ? 4.332 -13.629 -15.901 1.00 92.19 101 VAL A N 1
ATOM 789 C CA . VAL A 1 101 ? 3.787 -12.365 -16.432 1.00 92.19 101 VAL A CA 1
ATOM 790 C C . VAL A 1 101 ? 4.780 -11.211 -16.253 1.00 92.19 101 VAL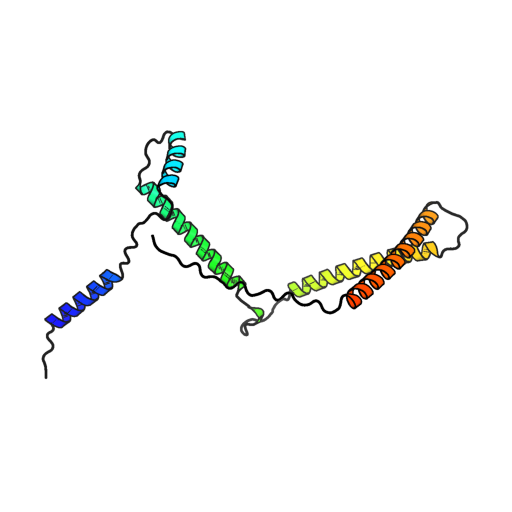 A C 1
ATOM 792 O O . VAL A 1 101 ? 4.897 -10.340 -17.111 1.00 92.19 101 VAL A O 1
ATOM 795 N N . LYS A 1 102 ? 5.554 -11.205 -15.159 1.00 90.38 102 LYS A N 1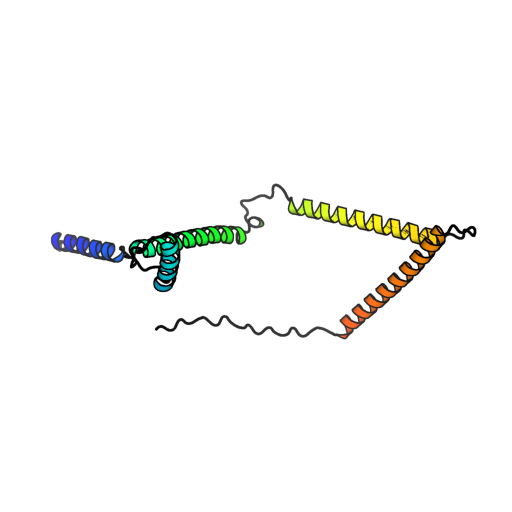
ATOM 796 C CA . LYS A 1 102 ? 6.554 -10.158 -14.906 1.00 90.38 102 LYS A CA 1
ATOM 797 C C . LYS A 1 102 ? 7.698 -10.222 -15.919 1.00 90.38 102 LYS A C 1
ATOM 799 O O . LYS A 1 102 ? 8.148 -9.175 -16.379 1.00 90.38 102 LYS A O 1
ATOM 804 N N . GLY A 1 103 ? 8.182 -11.420 -16.245 1.00 92.44 103 GLY A N 1
ATOM 805 C CA . GLY A 1 103 ? 9.168 -11.628 -17.303 1.00 92.44 103 GLY A CA 1
ATOM 806 C C . GLY A 1 103 ? 8.628 -11.246 -18.678 1.00 92.44 103 GLY A C 1
ATOM 807 O O . GLY A 1 103 ? 9.303 -10.529 -19.411 1.00 92.44 103 GLY A O 1
ATOM 808 N N . GLN A 1 104 ? 7.388 -11.630 -18.991 1.00 95.00 104 GLN A N 1
ATOM 809 C CA . GLN A 1 104 ? 6.718 -11.249 -20.240 1.00 95.00 104 GLN A CA 1
ATOM 810 C C . GLN A 1 104 ? 6.596 -9.725 -20.392 1.00 95.00 104 GLN A C 1
ATOM 812 O O . GLN A 1 104 ? 6.940 -9.189 -21.441 1.00 95.00 104 GLN A O 1
ATOM 817 N N . LEU A 1 105 ? 6.191 -9.008 -19.337 1.00 96.38 105 LEU A N 1
ATOM 818 C CA . LEU A 1 105 ? 6.131 -7.542 -19.349 1.00 96.38 105 LEU A CA 1
ATOM 819 C C . LEU A 1 105 ? 7.511 -6.913 -19.564 1.00 96.38 105 LEU A C 1
ATOM 821 O O . LEU A 1 105 ? 7.648 -6.011 -20.382 1.00 96.38 105 LEU A O 1
ATOM 825 N N . LYS A 1 106 ? 8.553 -7.425 -18.897 1.00 96.88 106 LYS A N 1
ATOM 826 C CA . LYS A 1 106 ? 9.931 -6.957 -19.120 1.00 96.88 106 LYS A CA 1
ATOM 827 C C . LYS A 1 106 ? 10.408 -7.182 -20.553 1.00 96.88 106 LYS A C 1
ATOM 829 O O . LYS A 1 106 ? 11.166 -6.371 -21.069 1.00 96.88 106 LYS A O 1
ATOM 834 N N . PHE A 1 107 ? 10.008 -8.289 -21.171 1.00 97.00 107 PHE A N 1
ATOM 835 C CA . PHE A 1 107 ? 10.333 -8.567 -22.565 1.00 97.00 107 PHE A CA 1
ATOM 836 C C . PHE A 1 107 ? 9.665 -7.555 -23.504 1.00 97.00 107 PHE A C 1
ATOM 838 O O . PHE A 1 107 ? 10.337 -7.013 -24.376 1.00 97.00 107 PHE A O 1
ATOM 845 N N . LEU A 1 108 ? 8.384 -7.246 -23.282 1.00 97.31 108 LEU A N 1
ATOM 846 C CA . LEU A 1 108 ? 7.677 -6.208 -24.039 1.00 97.31 108 LEU A CA 1
ATOM 847 C C . LEU A 1 108 ? 8.321 -4.827 -23.851 1.00 97.31 108 LEU A C 1
ATOM 849 O O . LEU A 1 108 ? 8.581 -4.141 -24.833 1.00 97.31 108 LEU A O 1
ATOM 853 N N . GLU A 1 109 ? 8.680 -4.460 -22.618 1.00 96.88 109 GLU A N 1
ATOM 854 C CA . GLU A 1 109 ? 9.413 -3.214 -22.348 1.00 96.88 109 GLU A CA 1
ATOM 855 C C . GLU A 1 109 ? 10.750 -3.142 -23.106 1.00 96.88 109 GLU A C 1
ATOM 857 O O . GLU A 1 109 ? 11.165 -2.067 -23.540 1.00 96.88 109 GLU A O 1
ATOM 862 N N . GLU A 1 110 ? 11.456 -4.266 -23.253 1.00 97.12 110 GLU A N 1
ATOM 863 C CA . GLU A 1 110 ? 12.721 -4.305 -23.988 1.00 97.12 110 GLU A CA 1
ATOM 864 C C . GLU A 1 110 ? 12.509 -4.205 -25.504 1.00 97.12 110 GLU A C 1
ATOM 866 O O . GLU A 1 110 ? 13.280 -3.521 -26.178 1.00 97.12 110 GLU A O 1
ATOM 871 N N . LEU A 1 111 ? 11.442 -4.808 -26.038 1.00 97.69 111 LEU A N 1
ATOM 872 C CA . LEU A 1 111 ? 11.050 -4.625 -27.437 1.00 97.69 111 LEU A CA 1
ATOM 873 C C . LEU A 1 111 ? 10.744 -3.157 -27.743 1.00 97.69 111 LEU A C 1
ATOM 875 O O . LEU A 1 111 ? 11.317 -2.614 -28.687 1.00 97.69 111 LEU A O 1
ATOM 879 N N . ASP A 1 112 ? 9.951 -2.487 -26.906 1.00 96.69 112 ASP A N 1
ATOM 880 C CA . ASP A 1 112 ? 9.632 -1.064 -27.073 1.00 96.69 112 ASP A CA 1
ATOM 881 C C . ASP A 1 112 ? 10.902 -0.195 -27.067 1.00 96.69 112 ASP A C 1
ATOM 883 O O . ASP A 1 112 ? 11.058 0.735 -27.868 1.00 96.69 112 ASP A O 1
ATOM 887 N N . ARG A 1 113 ? 11.866 -0.512 -26.190 1.00 96.69 113 ARG A N 1
ATOM 888 C CA . ARG A 1 113 ? 13.171 0.171 -26.165 1.00 96.69 113 ARG A CA 1
ATOM 889 C C . ARG A 1 113 ? 13.962 -0.046 -27.450 1.00 96.69 113 ARG A C 1
ATOM 891 O O . ARG A 1 113 ? 14.603 0.893 -27.923 1.00 96.69 113 ARG A O 1
ATOM 898 N N . LEU A 1 114 ? 13.964 -1.263 -27.989 1.00 96.69 114 LEU A N 1
ATOM 899 C CA . LEU A 1 114 ? 14.663 -1.583 -29.233 1.00 96.69 114 LEU A CA 1
ATOM 900 C C . LEU A 1 114 ? 14.021 -0.884 -30.433 1.00 96.69 114 LEU A C 1
ATOM 902 O O . LEU A 1 114 ? 14.741 -0.325 -31.260 1.00 96.69 114 LEU A O 1
ATOM 906 N N . GLU A 1 115 ? 12.692 -0.851 -30.511 1.00 95.81 115 GLU A N 1
ATOM 907 C CA . GLU A 1 115 ? 11.983 -0.139 -31.576 1.00 95.81 115 GLU A CA 1
ATOM 908 C C . GLU A 1 115 ? 12.265 1.359 -31.542 1.00 95.81 115 GLU A C 1
ATOM 910 O O . GLU A 1 115 ? 12.585 1.946 -32.579 1.00 95.81 115 GLU A O 1
ATOM 915 N N . LYS A 1 116 ? 12.244 1.966 -30.350 1.00 96.38 116 LYS A N 1
ATOM 916 C CA . LYS A 1 116 ? 12.603 3.374 -30.175 1.00 96.38 116 LYS A CA 1
ATOM 917 C C . LYS A 1 116 ? 14.032 3.660 -30.643 1.00 96.38 116 LYS A C 1
ATOM 919 O O . LYS A 1 116 ? 14.237 4.592 -31.414 1.00 96.38 116 LYS A O 1
ATOM 924 N N . LYS A 1 117 ? 15.005 2.832 -30.246 1.00 95.06 117 LYS A N 1
ATOM 925 C CA . LYS A 1 117 ? 16.402 2.969 -30.699 1.00 95.06 117 LYS A CA 1
ATOM 926 C C . LYS A 1 117 ? 16.531 2.853 -32.216 1.00 95.06 117 LYS A C 1
ATOM 928 O O . LYS A 1 117 ? 17.248 3.641 -32.821 1.00 95.06 117 LYS A O 1
ATOM 933 N N . ARG A 1 118 ? 15.826 1.902 -32.835 1.00 96.12 118 ARG A N 1
ATOM 934 C CA . ARG A 1 118 ? 15.825 1.728 -34.294 1.00 96.12 118 ARG A CA 1
ATOM 935 C C . ARG A 1 118 ? 15.264 2.963 -35.001 1.00 96.12 118 ARG A C 1
ATOM 937 O O . ARG A 1 118 ? 15.829 3.386 -36.003 1.00 96.12 118 ARG A O 1
ATOM 944 N N . HIS A 1 119 ? 14.183 3.549 -34.487 1.00 94.94 119 HIS A N 1
ATOM 945 C CA . HIS A 1 119 ? 13.630 4.791 -35.030 1.00 94.94 119 HIS A CA 1
ATOM 946 C C . HIS A 1 119 ? 14.601 5.969 -34.887 1.00 94.94 119 HIS A C 1
ATOM 948 O O . HIS A 1 119 ? 14.846 6.672 -35.865 1.00 94.94 119 HIS A O 1
ATOM 954 N N . GLU A 1 120 ? 15.211 6.146 -33.714 1.00 93.00 120 GLU A N 1
ATOM 955 C CA . GLU A 1 120 ? 16.222 7.188 -33.483 1.00 93.00 120 GLU A CA 1
ATOM 956 C C . GLU A 1 120 ? 17.439 7.025 -34.414 1.00 93.00 120 GLU A C 1
ATOM 958 O O . GLU A 1 120 ? 17.944 8.002 -34.969 1.00 93.00 120 GLU A O 1
ATOM 963 N N . GLU A 1 121 ? 17.896 5.789 -34.636 1.00 92.56 121 GLU A N 1
ATOM 964 C CA . GLU A 1 121 ? 18.998 5.487 -35.551 1.00 92.56 121 GLU A CA 1
ATOM 965 C C . GLU A 1 121 ? 18.629 5.771 -37.014 1.00 92.56 121 GLU A C 1
ATOM 967 O O . GLU A 1 121 ? 19.427 6.370 -37.736 1.00 92.56 121 GLU A O 1
ATOM 972 N N . GLN A 1 122 ? 17.408 5.436 -37.440 1.00 91.06 122 GLN A N 1
ATOM 973 C CA . GLN A 1 122 ? 16.901 5.773 -38.775 1.00 91.06 122 GLN A CA 1
ATOM 974 C C . GLN A 1 122 ? 16.823 7.289 -38.992 1.00 91.06 122 GLN A C 1
ATOM 976 O O . GLN A 1 122 ? 17.278 7.793 -40.022 1.00 91.06 122 GLN A O 1
ATOM 981 N N . GLU A 1 123 ? 16.292 8.041 -38.024 1.00 86.25 123 GLU A N 1
ATOM 982 C CA . GLU A 1 123 ? 16.250 9.507 -38.089 1.00 86.25 123 GLU A CA 1
ATOM 983 C C . GLU A 1 123 ? 17.659 10.104 -38.189 1.00 86.25 123 GLU A C 1
ATOM 985 O O . GLU A 1 123 ? 17.924 10.993 -39.009 1.00 86.25 123 GLU A O 1
ATOM 990 N N . ARG A 1 124 ? 18.596 9.574 -37.399 1.00 86.12 124 ARG A N 1
ATOM 991 C CA . ARG A 1 124 ? 20.006 9.960 -37.432 1.00 86.12 124 ARG A CA 1
ATOM 992 C C . ARG A 1 124 ? 20.663 9.630 -38.774 1.00 86.12 124 ARG A C 1
ATOM 994 O O . ARG A 1 124 ? 21.416 10.454 -39.299 1.00 86.12 124 ARG A O 1
ATOM 1001 N N . GLU A 1 125 ? 20.381 8.467 -39.356 1.00 87.31 125 GLU A N 1
ATOM 1002 C CA . GLU A 1 125 ? 20.904 8.071 -40.665 1.00 87.31 125 GLU A CA 1
ATOM 1003 C C . GLU A 1 125 ? 20.404 9.008 -41.773 1.00 87.31 125 GLU A C 1
ATOM 1005 O O . GLU A 1 125 ? 21.203 9.464 -42.597 1.00 87.31 125 GLU A O 1
ATOM 1010 N N . ILE A 1 126 ? 19.116 9.373 -41.761 1.00 85.00 126 ILE A N 1
ATOM 1011 C CA . ILE A 1 126 ? 18.529 10.335 -42.707 1.00 85.00 126 ILE A CA 1
ATOM 1012 C C . ILE A 1 126 ? 19.247 11.688 -42.614 1.00 85.00 126 ILE A C 1
ATOM 1014 O O . ILE A 1 126 ? 19.641 12.248 -43.642 1.00 85.00 126 ILE A O 1
ATOM 1018 N N . LEU A 1 127 ? 19.481 12.193 -41.399 1.00 76.62 127 LEU A N 1
ATOM 1019 C CA . LEU A 1 127 ? 20.204 13.451 -41.179 1.00 76.62 127 LEU A CA 1
ATOM 1020 C C . LEU A 1 127 ? 21.649 13.386 -41.693 1.00 76.62 127 LEU A C 1
ATOM 1022 O O . LEU A 1 127 ? 22.109 14.298 -42.387 1.00 76.62 127 LEU A O 1
ATOM 1026 N N . LEU A 1 128 ? 22.365 12.293 -41.415 1.00 78.19 128 LEU A N 1
ATOM 1027 C CA . LEU A 1 128 ? 23.729 12.088 -41.907 1.00 78.19 128 LEU A CA 1
ATOM 1028 C C . LEU A 1 128 ? 23.778 11.955 -43.436 1.00 78.19 128 LEU A C 1
ATOM 1030 O O . LEU A 1 128 ? 24.695 12.480 -44.074 1.00 78.19 128 LEU A O 1
ATOM 1034 N N . ARG A 1 129 ? 22.795 11.283 -44.043 1.00 82.31 129 ARG A N 1
ATOM 1035 C CA . ARG A 1 129 ? 22.672 11.138 -45.498 1.00 82.31 129 ARG A CA 1
ATOM 1036 C C . ARG A 1 129 ? 22.388 12.480 -46.170 1.00 82.31 129 ARG A C 1
ATOM 1038 O O . ARG A 1 129 ? 23.042 12.798 -47.164 1.00 82.31 129 ARG A O 1
ATOM 1045 N N . ALA A 1 130 ? 21.496 13.293 -45.599 1.00 77.00 130 ALA A N 1
ATOM 1046 C CA . ALA A 1 130 ? 21.232 14.653 -46.064 1.00 77.00 130 ALA A CA 1
ATOM 1047 C C . ALA A 1 130 ? 22.503 15.519 -46.010 1.00 77.00 130 ALA A C 1
ATOM 1049 O O . ALA A 1 130 ? 22.841 16.189 -46.989 1.00 77.00 130 ALA A O 1
ATOM 1050 N N . ALA A 1 131 ? 23.274 15.430 -44.922 1.00 71.31 131 ALA A N 1
ATOM 1051 C CA . ALA A 1 131 ? 24.522 16.175 -44.756 1.00 71.31 131 ALA A CA 1
ATOM 1052 C C . ALA A 1 131 ? 25.626 15.787 -45.758 1.00 71.31 131 ALA A C 1
ATOM 1054 O O . ALA A 1 131 ? 26.424 16.640 -46.151 1.00 71.31 131 ALA A O 1
ATOM 1055 N N . LYS A 1 132 ? 25.682 14.513 -46.174 1.00 73.94 132 LYS A N 1
ATOM 1056 C CA . LYS A 1 132 ? 26.657 13.999 -47.156 1.00 73.94 132 LYS A CA 1
ATOM 1057 C C . LYS A 1 132 ? 26.285 14.308 -48.612 1.00 73.94 132 LYS A C 1
ATOM 1059 O O . LYS A 1 132 ? 27.138 14.165 -49.491 1.00 73.94 132 LYS A O 1
ATOM 1064 N N . SER A 1 133 ? 25.046 14.717 -48.887 1.00 64.44 133 SER A N 1
ATOM 1065 C CA . SER A 1 133 ? 24.605 15.038 -50.247 1.00 64.44 133 SER A CA 1
ATOM 1066 C C . SER A 1 133 ? 25.316 16.294 -50.788 1.00 64.44 133 SER A C 1
ATOM 1068 O O . SER A 1 133 ? 25.475 17.298 -50.094 1.00 64.44 133 SER A O 1
ATOM 1070 N N . ARG A 1 134 ? 25.800 16.228 -52.039 1.00 56.84 134 ARG A N 1
ATOM 1071 C CA . ARG A 1 134 ? 26.537 17.312 -52.731 1.00 56.84 134 ARG A CA 1
ATOM 1072 C C . ARG A 1 134 ? 25.688 18.018 -53.802 1.00 56.84 134 ARG A C 1
ATOM 1074 O O . ARG A 1 134 ? 26.233 18.568 -54.756 1.00 56.84 134 ARG A O 1
ATOM 1081 N N . SER A 1 135 ? 24.363 17.955 -53.673 1.00 58.31 135 SER A N 1
ATOM 1082 C CA . SER A 1 135 ? 23.420 18.619 -54.579 1.00 58.31 135 SER A CA 1
ATOM 1083 C C . SER A 1 135 ? 23.559 20.144 -54.461 1.00 58.31 135 SER A C 1
ATOM 1085 O O . SER A 1 135 ? 23.534 20.676 -53.356 1.00 58.31 135 SER A O 1
ATOM 1087 N N . LYS A 1 136 ? 23.758 20.838 -55.592 1.00 52.75 136 LYS A N 1
ATOM 1088 C CA . LYS A 1 136 ? 23.978 22.299 -55.676 1.00 52.75 136 LYS A CA 1
ATOM 1089 C C . LYS A 1 136 ? 22.700 23.117 -55.915 1.00 52.75 136 LYS A C 1
ATOM 1091 O O . LYS A 1 136 ? 22.786 24.337 -55.995 1.00 52.75 136 LYS A O 1
ATOM 1096 N N . MET A 1 137 ? 21.542 22.474 -56.058 1.00 54.50 137 MET A N 1
ATOM 1097 C CA . MET A 1 137 ? 20.260 23.166 -56.218 1.00 54.50 137 MET A CA 1
ATOM 1098 C C . MET A 1 137 ? 19.501 23.070 -54.890 1.00 54.50 137 MET A C 1
ATOM 1100 O O . MET A 1 137 ? 18.979 22.010 -54.561 1.00 54.50 137 MET A O 1
ATOM 1104 N N . GLU A 1 138 ? 19.561 24.132 -54.079 1.00 56.28 138 GLU A N 1
ATOM 1105 C CA . GLU A 1 138 ? 19.105 24.137 -52.680 1.00 56.28 138 GLU A CA 1
ATOM 1106 C C . GLU A 1 138 ? 17.615 24.490 -52.540 1.00 56.28 138 GLU A C 1
ATOM 1108 O O . GLU A 1 138 ? 17.190 25.611 -52.812 1.00 56.28 138 GLU A O 1
ATOM 1113 N N . ASP A 1 139 ? 16.846 23.520 -52.047 1.00 72.12 139 ASP A N 1
ATOM 1114 C CA . ASP A 1 139 ? 15.547 23.688 -51.393 1.00 72.12 139 ASP A CA 1
ATOM 1115 C C . ASP A 1 139 ? 15.782 24.142 -49.928 1.00 72.12 139 ASP A C 1
ATOM 1117 O O . ASP A 1 139 ? 16.620 23.538 -49.241 1.00 72.12 139 ASP A O 1
ATOM 1121 N N . PRO A 1 140 ? 15.110 25.195 -49.414 1.00 72.31 140 PRO A N 1
ATOM 1122 C CA . PRO A 1 140 ? 15.280 25.692 -48.041 1.00 72.31 140 PRO A CA 1
ATOM 1123 C C . PRO A 1 140 ? 15.136 24.624 -46.943 1.00 72.31 140 PRO A C 1
ATOM 1125 O O . PRO A 1 140 ? 15.725 24.776 -45.868 1.00 72.31 140 PRO A O 1
ATOM 1128 N N . GLU A 1 141 ? 14.403 23.534 -47.181 1.00 72.19 141 GLU A N 1
ATOM 1129 C CA . GLU A 1 141 ? 14.308 22.427 -46.221 1.00 72.19 141 GLU A CA 1
ATOM 1130 C C . GLU A 1 141 ? 15.608 21.607 -46.114 1.00 72.19 141 GLU A C 1
ATOM 1132 O O . GLU A 1 141 ? 16.013 21.221 -45.012 1.00 72.19 141 GLU A O 1
ATOM 1137 N N . GLN A 1 142 ? 16.337 21.414 -47.219 1.00 67.94 142 GLN A N 1
ATOM 1138 C CA . GLN A 1 142 ? 17.605 20.667 -47.231 1.00 67.94 142 GLN A CA 1
ATOM 1139 C C . GLN A 1 142 ? 18.728 21.411 -46.491 1.00 67.94 142 GLN A C 1
ATOM 1141 O O . GLN A 1 142 ? 19.546 20.790 -45.804 1.00 67.94 142 GLN A O 1
ATOM 1146 N N . LEU A 1 143 ? 18.736 22.744 -46.560 1.00 72.62 143 LEU A N 1
ATOM 1147 C CA . LEU A 1 143 ? 19.639 23.604 -45.786 1.00 72.62 143 LEU A CA 1
ATOM 1148 C C . LEU A 1 143 ? 19.433 23.435 -44.275 1.00 72.62 143 LEU A C 1
ATOM 1150 O O . LEU A 1 143 ? 20.408 23.257 -43.537 1.00 72.62 143 LEU A O 1
ATOM 1154 N N . LYS A 1 144 ? 18.172 23.430 -43.820 1.00 77.62 144 LYS A N 1
ATOM 1155 C CA . LYS A 1 144 ? 17.821 23.212 -42.407 1.00 77.62 144 LYS A CA 1
ATOM 1156 C C . LYS A 1 144 ? 18.250 21.825 -41.930 1.00 77.62 144 LYS A C 1
ATOM 1158 O O . LYS A 1 144 ? 18.833 21.704 -40.855 1.00 77.62 144 LYS A O 1
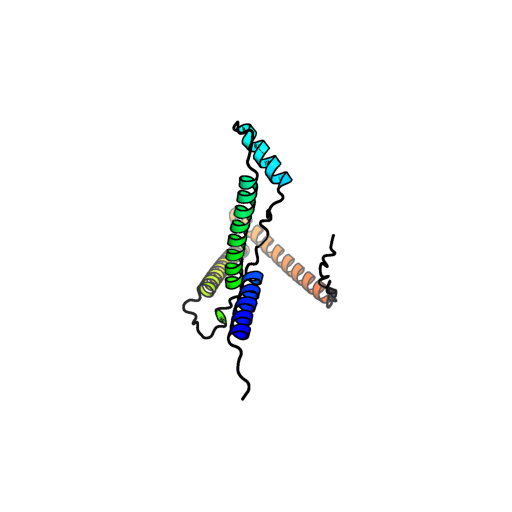ATOM 1163 N N . LEU A 1 145 ? 18.035 20.787 -42.741 1.00 71.38 145 LEU A N 1
ATOM 1164 C CA . LEU A 1 145 ? 18.476 19.418 -42.443 1.00 71.38 145 LEU A CA 1
ATOM 1165 C C . LEU A 1 145 ? 20.005 19.320 -42.307 1.00 71.38 145 LEU A C 1
ATOM 1167 O O . LEU A 1 145 ? 20.509 18.698 -41.372 1.00 71.38 145 LEU A O 1
ATOM 1171 N N . LYS A 1 146 ? 20.758 19.986 -43.188 1.00 74.25 146 LYS A N 1
ATOM 1172 C CA . LYS A 1 146 ? 22.228 20.029 -43.144 1.00 74.25 146 LYS A CA 1
ATOM 1173 C C . LYS A 1 146 ? 22.766 20.804 -41.937 1.00 74.25 146 LYS A C 1
ATOM 1175 O O . LYS A 1 146 ? 23.770 20.392 -41.355 1.00 74.25 146 LYS A O 1
ATOM 1180 N N . GLN A 1 147 ? 22.119 21.906 -41.552 1.00 78.88 147 GLN A N 1
ATOM 1181 C CA . GLN A 1 147 ? 22.445 22.641 -40.323 1.00 78.88 147 GLN A CA 1
ATOM 1182 C C . GLN A 1 147 ? 22.174 21.784 -39.082 1.00 78.88 147 GLN A C 1
ATOM 1184 O O . GLN A 1 147 ? 23.083 21.590 -38.276 1.00 78.88 147 GLN A O 1
ATOM 1189 N N . LYS A 1 148 ? 20.990 21.164 -39.000 1.00 79.88 148 LYS A N 1
ATOM 1190 C CA . LYS A 1 148 ? 20.607 20.256 -37.908 1.00 79.88 148 LYS A CA 1
ATOM 1191 C C . LYS A 1 148 ? 21.575 19.074 -37.768 1.00 79.88 148 LYS A C 1
ATOM 1193 O O . LYS A 1 148 ? 21.945 18.705 -36.658 1.00 79.88 148 LYS A O 1
ATOM 1198 N N . ALA A 1 149 ? 22.055 18.515 -38.880 1.00 74.38 149 ALA A N 1
ATOM 1199 C CA . ALA A 1 149 ? 23.051 17.444 -38.863 1.00 74.38 149 ALA A CA 1
ATOM 1200 C C . ALA A 1 149 ? 24.433 17.903 -38.352 1.00 74.38 149 ALA A C 1
ATOM 1202 O O . ALA A 1 149 ? 25.093 17.165 -37.619 1.00 74.38 149 ALA A O 1
ATOM 1203 N N . LYS A 1 150 ? 24.879 19.121 -38.697 1.00 80.88 150 LYS A N 1
ATOM 1204 C CA . LYS A 1 150 ? 26.127 19.696 -38.158 1.00 80.88 150 LYS A CA 1
ATOM 1205 C C . LYS A 1 150 ? 26.030 19.980 -36.658 1.00 80.88 150 LYS A C 1
ATOM 1207 O O . LYS A 1 150 ? 26.990 19.724 -35.935 1.00 80.88 150 LYS A O 1
ATOM 1212 N N . GLU A 1 151 ? 24.893 20.494 -36.194 1.00 83.19 151 GLU A N 1
ATOM 1213 C CA . GLU A 1 151 ? 24.639 20.718 -34.765 1.00 83.19 151 GLU A CA 1
ATOM 1214 C C . GLU A 1 151 ? 24.635 19.403 -33.984 1.00 83.19 151 GLU A C 1
ATOM 1216 O O . GLU A 1 151 ? 25.295 19.312 -32.952 1.00 83.19 151 GLU A O 1
ATOM 1221 N N . MET A 1 152 ? 23.992 18.361 -34.521 1.00 77.75 152 MET A N 1
ATOM 1222 C CA . MET A 1 152 ? 23.986 17.022 -33.929 1.00 77.75 152 MET A CA 1
ATOM 1223 C C . MET A 1 152 ? 25.402 16.438 -33.796 1.00 77.75 152 MET A C 1
ATOM 1225 O O . MET A 1 152 ? 25.768 15.974 -32.721 1.00 77.75 152 MET A O 1
ATOM 1229 N N . GLN A 1 153 ? 26.238 16.526 -34.838 1.00 78.25 153 GLN A N 1
ATOM 1230 C CA . GLN A 1 153 ? 27.635 16.067 -34.760 1.00 78.25 153 GLN A CA 1
ATOM 1231 C C . GLN A 1 153 ? 28.454 16.831 -33.714 1.00 78.25 153 GLN A C 1
ATOM 1233 O O . GLN A 1 153 ? 29.296 16.247 -33.030 1.00 78.25 153 GLN A O 1
ATOM 1238 N N . LYS A 1 154 ? 28.223 18.142 -33.585 1.00 84.50 154 LYS A N 1
ATOM 1239 C CA . LYS A 1 154 ? 28.906 18.964 -32.584 1.00 84.50 154 LYS A CA 1
ATOM 1240 C C . LYS A 1 154 ? 28.472 18.584 -31.166 1.00 84.50 154 LYS A C 1
ATOM 1242 O O . LYS A 1 154 ? 29.334 18.422 -30.308 1.00 84.50 154 LYS A O 1
ATOM 1247 N N . ALA A 1 155 ? 27.170 18.398 -30.950 1.00 83.50 155 ALA A N 1
ATOM 1248 C CA . ALA A 1 155 ? 26.613 17.987 -29.665 1.00 83.50 155 ALA A CA 1
ATOM 1249 C C . ALA A 1 155 ? 27.142 16.613 -29.221 1.00 83.50 155 ALA A C 1
ATOM 1251 O O . ALA A 1 155 ? 27.513 16.446 -28.064 1.00 83.50 155 ALA A O 1
ATOM 1252 N N . GLU A 1 156 ? 27.265 15.652 -30.139 1.00 83.00 156 GLU A N 1
ATOM 1253 C CA . GLU A 1 156 ? 27.816 14.329 -29.821 1.00 83.00 156 GLU A CA 1
ATOM 1254 C C . GLU A 1 156 ? 29.292 14.352 -29.445 1.00 83.00 156 GLU A C 1
ATOM 1256 O O . GLU A 1 156 ? 29.692 13.681 -28.495 1.00 83.00 156 GLU A O 1
ATOM 1261 N N . MET A 1 157 ? 30.114 15.121 -30.165 1.00 81.62 157 MET A N 1
ATOM 1262 C CA . MET A 1 157 ? 31.521 15.290 -29.792 1.00 81.62 157 MET A CA 1
ATOM 1263 C C . MET A 1 157 ? 31.655 15.954 -28.419 1.00 81.62 157 MET A C 1
ATOM 1265 O O . MET A 1 157 ? 32.532 15.587 -27.638 1.00 81.62 157 MET A O 1
ATOM 1269 N N . GLU A 1 158 ? 30.785 16.916 -28.111 1.00 84.12 158 GLU A N 1
ATOM 1270 C CA . GLU A 1 158 ? 30.783 17.607 -26.825 1.00 84.12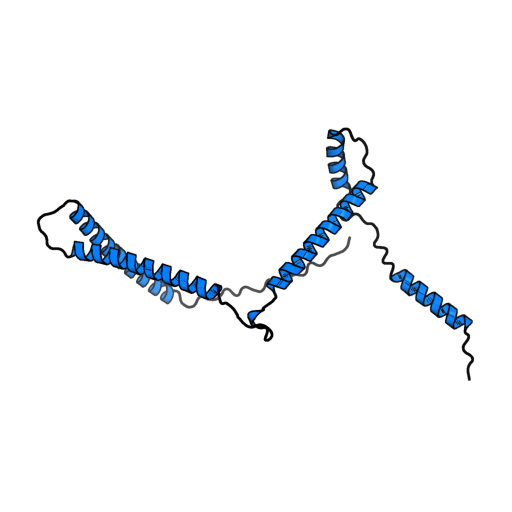 158 GLU A CA 1
ATOM 1271 C C . GLU A 1 158 ? 30.335 16.687 -25.681 1.00 84.12 158 GLU A C 1
ATOM 1273 O O . GLU A 1 158 ? 30.981 16.664 -24.631 1.00 84.12 158 GLU A O 1
ATOM 1278 N N . GLU A 1 159 ? 29.321 15.849 -25.906 1.00 86.50 159 GLU A N 1
ATOM 1279 C CA . GLU A 1 159 ? 28.888 14.834 -24.945 1.00 86.50 159 GLU A CA 1
ATOM 1280 C C . GLU A 1 159 ? 29.970 13.768 -24.715 1.00 86.50 159 GLU A C 1
ATOM 1282 O O . GLU A 1 159 ? 30.238 13.393 -23.572 1.00 86.50 159 GLU A O 1
ATOM 1287 N N . MET A 1 160 ? 30.640 13.306 -25.776 1.00 83.38 160 MET A N 1
ATOM 1288 C CA . MET A 1 160 ? 31.740 12.343 -25.675 1.00 83.38 160 MET A CA 1
ATOM 1289 C C . MET A 1 160 ? 32.892 12.926 -24.844 1.00 83.38 160 MET A C 1
ATOM 1291 O O . MET A 1 160 ? 33.338 12.301 -23.881 1.00 83.38 160 MET A O 1
ATOM 1295 N N . ARG A 1 161 ? 33.270 14.181 -25.118 1.00 87.19 161 ARG A N 1
ATOM 1296 C CA . ARG A 1 161 ? 34.280 14.912 -24.340 1.00 87.19 161 ARG A CA 1
ATOM 1297 C C . ARG A 1 161 ? 33.862 15.091 -22.878 1.00 87.19 161 ARG A C 1
ATOM 1299 O O . ARG A 1 161 ? 34.693 14.987 -21.978 1.00 87.19 161 ARG A O 1
ATOM 1306 N N . GLN A 1 162 ? 32.581 15.350 -22.616 1.00 88.44 162 GLN A N 1
ATOM 1307 C CA . GLN A 1 162 ? 32.061 15.490 -21.256 1.00 88.44 162 GLN A CA 1
ATOM 1308 C C . GLN A 1 162 ? 32.063 14.155 -20.498 1.00 88.44 162 GLN A C 1
ATOM 1310 O O . GLN A 1 162 ? 32.426 14.120 -19.322 1.00 88.44 162 GLN A O 1
ATOM 1315 N N . ARG A 1 163 ? 31.712 13.044 -21.156 1.00 88.81 163 ARG A N 1
ATOM 1316 C CA . ARG A 1 163 ? 31.798 11.695 -20.572 1.00 88.81 163 ARG A CA 1
ATOM 1317 C C . ARG A 1 163 ? 33.242 11.320 -20.242 1.00 88.81 163 ARG A C 1
ATOM 1319 O O . ARG A 1 163 ? 33.488 10.822 -19.147 1.00 88.81 163 ARG A O 1
ATOM 1326 N N . GLU A 1 164 ? 34.192 11.613 -21.127 1.00 88.06 164 GLU A N 1
ATOM 1327 C CA . GLU A 1 164 ? 35.626 11.400 -20.885 1.00 88.06 164 GLU A CA 1
ATOM 1328 C C . GLU A 1 164 ? 36.146 12.236 -19.708 1.00 88.06 164 GLU A C 1
ATOM 1330 O O . GLU A 1 164 ? 36.847 11.717 -18.835 1.00 88.06 164 GLU A O 1
ATOM 1335 N N . ALA A 1 165 ? 35.747 13.509 -19.625 1.00 89.12 165 ALA A N 1
ATOM 1336 C CA . ALA A 1 165 ? 36.081 14.373 -18.496 1.00 89.12 165 ALA A CA 1
ATOM 1337 C C . ALA A 1 165 ? 35.497 13.842 -17.174 1.00 89.12 165 ALA A C 1
ATOM 1339 O O . A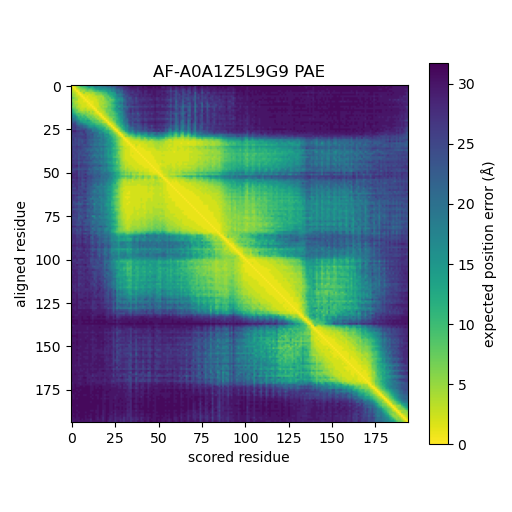LA A 1 165 ? 36.206 13.783 -16.170 1.00 89.12 165 ALA A O 1
ATOM 1340 N N . ASN A 1 166 ? 34.239 13.388 -17.176 1.00 88.62 166 ASN A N 1
ATOM 1341 C CA . ASN A 1 166 ? 33.587 12.805 -16.001 1.00 88.62 166 ASN A CA 1
ATOM 1342 C C . ASN A 1 166 ? 34.251 11.491 -15.562 1.00 88.62 166 ASN A C 1
ATOM 1344 O O . ASN A 1 166 ? 34.464 11.286 -14.368 1.00 88.62 166 ASN A O 1
ATOM 1348 N N . MET A 1 167 ? 34.619 10.619 -16.506 1.00 86.31 167 MET A N 1
ATOM 1349 C CA . MET A 1 167 ? 35.367 9.392 -16.213 1.00 86.31 167 MET A CA 1
ATOM 1350 C C . MET A 1 167 ? 36.735 9.703 -15.606 1.00 86.31 167 MET A C 1
ATOM 1352 O O . MET A 1 167 ? 37.115 9.108 -14.600 1.00 86.31 167 MET A O 1
ATOM 1356 N N . THR A 1 168 ? 37.445 10.682 -16.164 1.00 86.62 168 THR A N 1
ATOM 1357 C CA . THR A 1 168 ? 38.745 11.128 -15.649 1.00 86.62 168 THR A CA 1
ATOM 1358 C C . THR A 1 168 ? 38.617 11.720 -14.242 1.00 86.62 168 THR A C 1
ATOM 1360 O O . THR A 1 168 ? 39.406 11.390 -13.358 1.00 86.62 168 THR A O 1
ATOM 1363 N N . ALA A 1 169 ? 37.583 12.529 -13.993 1.00 85.56 169 ALA A N 1
ATOM 1364 C CA . ALA A 1 169 ? 37.293 13.077 -12.671 1.00 85.56 169 ALA A CA 1
ATOM 1365 C C . ALA A 1 169 ? 36.955 11.979 -11.646 1.00 85.56 169 ALA A C 1
ATOM 1367 O O . ALA A 1 169 ? 37.449 12.021 -10.522 1.00 85.56 169 ALA A O 1
ATOM 1368 N N . LEU A 1 170 ? 36.166 10.966 -12.024 1.00 78.62 170 LEU A N 1
ATOM 1369 C CA . LEU A 1 170 ? 35.848 9.827 -11.155 1.00 78.62 170 LEU A CA 1
ATOM 1370 C C . LEU A 1 170 ? 37.088 9.001 -10.794 1.00 78.62 170 LEU A C 1
ATOM 1372 O O . LEU A 1 170 ? 37.231 8.604 -9.638 1.00 78.62 170 LEU A O 1
ATOM 1376 N N . LEU A 1 171 ? 37.993 8.778 -11.750 1.00 83.06 171 LEU A N 1
ATOM 1377 C CA . LEU A 1 171 ? 39.265 8.093 -11.504 1.00 83.06 171 LEU A CA 1
ATOM 1378 C C . LEU A 1 171 ? 40.183 8.911 -10.579 1.00 83.06 171 LEU A C 1
ATOM 1380 O O . LEU A 1 171 ? 40.832 8.338 -9.706 1.00 83.06 171 LEU A O 1
ATOM 1384 N N . ALA A 1 172 ? 40.194 10.241 -10.718 1.00 81.56 172 ALA A N 1
ATOM 1385 C CA . ALA A 1 172 ? 41.009 11.142 -9.901 1.00 81.56 172 ALA A CA 1
ATOM 1386 C C . ALA A 1 172 ? 40.496 11.321 -8.457 1.00 81.56 172 ALA A C 1
ATOM 1388 O O . ALA A 1 172 ? 41.292 11.563 -7.553 1.00 81.56 172 ALA A O 1
ATOM 1389 N N . ILE A 1 173 ? 39.185 11.183 -8.214 1.00 73.56 173 ILE A N 1
ATOM 1390 C CA . ILE A 1 173 ? 38.578 11.286 -6.870 1.00 73.56 173 ILE A CA 1
ATOM 1391 C C . ILE A 1 173 ? 39.021 10.137 -5.939 1.00 73.56 173 ILE A C 1
ATOM 1393 O O . ILE A 1 173 ? 39.013 10.304 -4.718 1.00 73.56 173 ILE A O 1
ATOM 1397 N N . GLY A 1 174 ? 39.442 8.988 -6.485 1.00 66.94 174 GLY A N 1
ATOM 1398 C CA . GLY A 1 174 ? 39.876 7.826 -5.702 1.00 66.94 174 GLY A CA 1
ATOM 1399 C C . GLY A 1 174 ? 38.742 7.145 -4.908 1.00 66.94 174 GLY A C 1
ATOM 1400 O O . GLY A 1 174 ? 37.593 7.601 -4.914 1.00 66.94 174 GLY A O 1
ATOM 1401 N N . PRO A 1 175 ? 39.015 6.013 -4.227 1.00 66.38 175 PRO A N 1
ATOM 1402 C CA . PRO A 1 175 ? 37.999 5.292 -3.467 1.00 66.38 175 PRO A CA 1
ATOM 1403 C C . PRO A 1 175 ? 37.452 6.179 -2.344 1.00 66.38 175 PRO A C 1
ATOM 1405 O O . PRO A 1 175 ? 38.162 6.543 -1.406 1.00 66.38 175 PRO A O 1
ATOM 1408 N N . ARG A 1 176 ? 36.160 6.519 -2.424 1.00 60.47 176 ARG A N 1
ATOM 1409 C CA . ARG A 1 176 ? 35.470 7.253 -1.359 1.00 60.47 176 ARG A CA 1
ATOM 1410 C C . ARG A 1 176 ? 35.586 6.458 -0.058 1.00 60.47 176 ARG A C 1
ATOM 1412 O O . ARG A 1 176 ? 35.100 5.329 0.017 1.00 60.47 176 ARG A O 1
ATOM 1419 N N . LYS A 1 177 ? 36.160 7.060 0.992 1.00 54.28 177 LYS A N 1
ATOM 1420 C CA . LYS A 1 177 ? 35.960 6.570 2.363 1.00 54.28 177 LYS A CA 1
ATOM 1421 C C . LYS A 1 177 ? 34.453 6.546 2.607 1.00 54.28 177 LYS A C 1
ATOM 1423 O O . LYS A 1 177 ? 33.817 7.600 2.619 1.00 54.28 177 LYS A O 1
ATOM 1428 N N . LYS A 1 178 ? 33.872 5.351 2.764 1.00 50.38 178 LYS A N 1
ATOM 1429 C CA . LYS A 1 178 ? 32.529 5.214 3.334 1.00 50.38 178 LYS A CA 1
ATOM 1430 C C . LYS A 1 178 ? 32.563 5.969 4.657 1.00 50.38 178 LYS A C 1
ATOM 1432 O O . LYS A 1 178 ? 33.350 5.617 5.532 1.00 50.38 178 LYS A O 1
ATOM 1437 N N . VAL A 1 179 ? 31.748 7.011 4.786 1.00 56.69 179 VAL A N 1
ATOM 1438 C CA . VAL A 1 179 ? 31.426 7.539 6.107 1.00 56.69 179 VAL A CA 1
ATOM 1439 C C . VAL A 1 179 ? 30.759 6.374 6.819 1.00 56.69 179 VAL A C 1
ATOM 1441 O O . VAL A 1 179 ? 29.686 5.925 6.415 1.00 56.69 179 VAL A O 1
ATOM 1444 N N . GLU A 1 180 ? 31.474 5.796 7.777 1.00 46.53 180 GLU A N 1
ATOM 1445 C CA . GLU A 1 180 ? 30.957 4.774 8.666 1.00 46.53 180 GLU A CA 1
ATOM 1446 C C . GLU A 1 180 ? 29.729 5.377 9.337 1.00 46.53 180 GLU A C 1
ATOM 1448 O O . GLU A 1 180 ? 29.827 6.274 10.177 1.00 46.53 180 GLU A O 1
ATOM 1453 N N . ASN A 1 181 ? 28.556 4.954 8.871 1.00 44.88 181 ASN A N 1
ATOM 1454 C CA . ASN A 1 181 ? 27.295 5.326 9.468 1.00 44.88 181 ASN A CA 1
ATOM 1455 C C . ASN A 1 181 ? 27.280 4.602 10.812 1.00 44.88 181 ASN A C 1
ATOM 1457 O O . ASN A 1 181 ? 26.865 3.445 10.892 1.00 44.88 181 ASN A O 1
ATOM 1461 N N . ARG A 1 182 ? 27.856 5.244 11.840 1.00 39.72 182 ARG A N 1
ATOM 1462 C CA . ARG A 1 182 ? 27.778 4.761 13.212 1.00 39.72 182 ARG A CA 1
ATOM 1463 C C . ARG A 1 182 ? 26.310 4.525 13.481 1.00 39.72 182 ARG A C 1
ATOM 1465 O O . ARG A 1 182 ? 25.493 5.441 13.442 1.00 39.72 182 ARG A O 1
ATOM 1472 N N . GLN A 1 183 ? 26.033 3.251 13.673 1.00 36.94 183 GLN A N 1
ATOM 1473 C CA . GLN A 1 183 ? 24.825 2.662 14.189 1.00 36.94 183 GLN A CA 1
ATOM 1474 C C . GLN A 1 183 ? 24.293 3.563 15.314 1.00 36.94 183 GLN A C 1
ATOM 1476 O O . GLN A 1 183 ? 24.739 3.478 16.456 1.00 36.94 183 GLN A O 1
ATOM 1481 N N . TRP A 1 184 ? 23.364 4.468 14.997 1.00 38.03 184 TRP A N 1
ATOM 1482 C CA . TRP A 1 184 ? 22.502 5.046 16.016 1.00 38.03 184 TRP A CA 1
ATOM 1483 C C . TRP A 1 184 ? 21.575 3.915 16.422 1.00 38.03 184 TRP A C 1
ATOM 1485 O O . TRP A 1 184 ? 20.553 3.640 15.795 1.00 38.03 184 TRP A O 1
ATOM 1495 N N . GLY A 1 185 ? 22.058 3.172 17.416 1.00 37.25 185 GLY A N 1
ATOM 1496 C CA . GLY A 1 185 ? 21.314 2.151 18.105 1.00 37.25 185 GLY A CA 1
ATOM 1497 C C . GLY A 1 185 ? 19.975 2.724 18.530 1.00 37.25 185 GLY A C 1
ATOM 1498 O O . GLY A 1 185 ? 19.889 3.798 19.117 1.00 37.25 185 GLY A O 1
ATOM 1499 N N . TRP A 1 186 ? 18.943 1.978 18.176 1.00 32.62 186 TRP A N 1
ATOM 1500 C CA . TRP A 1 186 ? 17.754 1.720 18.962 1.00 32.62 186 TRP A CA 1
ATOM 1501 C C . TRP A 1 186 ? 17.945 2.008 20.464 1.00 32.62 186 TRP A C 1
ATOM 1503 O O . TRP A 1 186 ? 18.142 1.097 21.268 1.00 32.62 186 TRP A O 1
ATOM 1513 N N . TRP A 1 187 ? 17.836 3.272 20.868 1.00 34.91 187 TRP A N 1
ATOM 1514 C CA . TRP A 1 187 ? 17.575 3.636 22.254 1.00 34.91 187 TRP A CA 1
ATOM 1515 C C . TRP A 1 187 ? 16.076 3.481 22.487 1.00 34.91 187 TRP A C 1
ATOM 1517 O O . TRP A 1 187 ? 15.264 4.3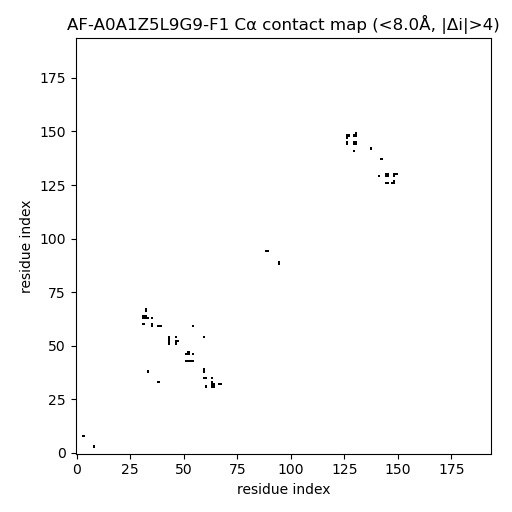80 22.289 1.00 34.91 187 TRP A O 1
ATOM 1527 N N . ARG A 1 188 ? 15.740 2.228 22.801 1.00 37.25 188 ARG A N 1
ATOM 1528 C CA . ARG A 1 188 ? 14.781 1.788 23.815 1.00 37.25 188 ARG A CA 1
ATOM 1529 C C . ARG A 1 188 ? 14.078 2.957 24.527 1.00 37.25 188 ARG A C 1
ATOM 1531 O O . ARG A 1 188 ? 14.642 3.571 25.427 1.00 37.25 188 ARG A O 1
ATOM 1538 N N . TRP A 1 189 ? 12.830 3.220 24.145 1.00 32.31 189 TRP A N 1
ATOM 1539 C CA . TRP A 1 189 ? 11.917 4.036 24.941 1.00 32.31 189 TRP A CA 1
ATOM 1540 C C . TRP A 1 189 ? 11.630 3.287 26.247 1.00 32.31 189 TRP A C 1
ATOM 1542 O O . TRP A 1 189 ? 10.870 2.322 26.267 1.00 32.31 189 TRP A O 1
ATOM 1552 N N . SER A 1 190 ? 12.295 3.699 27.325 1.00 35.91 190 SER A N 1
ATOM 1553 C CA . SER A 1 190 ? 11.929 3.319 28.686 1.00 35.91 190 SER A CA 1
ATOM 1554 C C . SER A 1 190 ? 10.733 4.166 29.092 1.00 35.91 190 SER A C 1
ATOM 1556 O O . SER A 1 190 ? 10.857 5.375 29.273 1.00 35.91 190 SER A O 1
ATOM 1558 N N . TRP A 1 191 ? 9.576 3.528 29.223 1.00 33.38 191 TRP A N 1
ATOM 1559 C CA . TRP A 1 191 ? 8.474 4.068 30.006 1.00 33.38 191 TRP A CA 1
ATOM 1560 C C . TRP A 1 191 ? 8.951 4.214 31.455 1.00 33.38 191 TRP A C 1
ATOM 1562 O O . TRP A 1 191 ? 9.257 3.214 32.101 1.00 33.38 191 TRP A O 1
ATOM 1572 N N . SER A 1 192 ? 9.041 5.449 31.947 1.00 38.66 192 SER A N 1
ATOM 1573 C CA . SER A 1 192 ? 9.040 5.728 33.383 1.00 38.66 192 SER A CA 1
ATOM 1574 C C . SER A 1 192 ? 7.638 6.161 33.771 1.00 38.66 192 SER A C 1
ATOM 1576 O O . SER A 1 192 ? 7.093 7.107 33.204 1.00 38.66 192 SER A O 1
ATOM 1578 N N . SER A 1 193 ? 7.088 5.417 34.722 1.00 38.69 193 SER A N 1
ATOM 1579 C CA . SER A 1 193 ? 5.816 5.634 35.389 1.00 38.69 193 SER A CA 1
ATOM 1580 C C . SER A 1 193 ? 5.659 7.056 35.932 1.00 38.69 193 SER A C 1
ATOM 1582 O O . SER A 1 193 ? 6.564 7.582 36.583 1.00 38.69 193 SER A O 1
ATOM 1584 N N . ILE A 1 194 ? 4.467 7.611 35.721 1.00 41.19 194 ILE A N 1
ATOM 1585 C CA . ILE A 1 194 ? 3.723 8.417 36.696 1.00 41.19 194 ILE A CA 1
ATOM 1586 C C . ILE A 1 194 ? 2.447 7.632 36.984 1.00 41.19 194 ILE A C 1
ATOM 1588 O O . ILE A 1 194 ? 1.881 7.098 36.002 1.00 41.19 194 ILE A O 1
#

Foldseek 3Di:
DDDDDPVVVVVVVVVVVCVVVVVVPPVVPLDQQDDLVVQVVVVCVVCVVVVRRDDDSVVSSVVSVVVVVVVVVVVVVVVVVVCVVPDDVVPDPVDDDPDDVVVVVVVVVVVVVVVVVVVVVVLLVVLVVLLPDPDPDDDPVSVVSNVVNVVVVVVVVVVVVVVVVVVVVVVVVPDDDPPPPPPPDDPDDDDDDD

Solvent-accessible surface area (backbone atoms only — not comparable to full-atom values): 11782 Å² total; per-residue (Å²): 134,87,79,80,57,64,67,61,53,52,50,49,53,52,50,51,50,47,52,53,54,59,63,68,54,70,71,68,74,95,64,63,74,47,66,59,69,70,51,49,54,52,50,50,62,52,34,49,76,73,76,41,88,79,78,63,66,66,59,56,42,49,52,21,47,54,50,47,54,52,48,50,53,50,52,52,55,48,48,55,54,50,49,65,70,67,60,62,65,91,77,40,90,90,59,79,91,86,73,64,62,69,59,53,50,52,51,52,54,49,49,54,53,49,52,52,51,50,52,54,49,51,55,50,49,54,29,53,52,56,51,69,56,84,76,87,79,83,52,76,68,59,56,51,42,32,49,53,32,53,52,50,55,50,52,49,55,51,51,52,52,48,50,51,50,51,52,52,50,56,64,71,68,51,87,73,79,74,78,76,76,73,77,78,67,85,75,73,85,75,86,76,88,131

Radius of gyration: 39.29 Å; Cα contacts (8 Å, |Δi|>4): 40; chains: 1; bounding box: 72×73×111 Å

InterPro domains:
  IPR007900 Transcription initiation factor TFIID component TAF4, C-terminal [PF05236] (1-180)
  IPR007900 Transcription initiation factor TFIID component TAF4, C-terminal [cd08045] (30-129)
  IPR009072 Histone-fold [G3DSA:1.10.20.10] (32-79)
  IPR009072 Histone-fold [SSF47113] (33-80)
  IPR045144 Transcription initiation factor TFIID component TAF4 [PTHR15138] (1-180)

Sequence (194 aa):
MGGVNLVEESQRILASNAEIVGTQIRSCKDENFLFTNPLQRRITSIAAKYGIEEIPQDAIALISHATQERLKTLVQKLGVVAEHRLENIKTDSRYEVTQDVKGQLKFLEELDRLEKKRHEEQEREILLRAAKSRSKMEDPEQLKLKQKAKEMQKAEMEEMRQREANMTALLAIGPRKKVENRQWGWWRWSWSSI